Protein AF-0000000074170959 (afdb_homodimer)

pLDDT: mean 82.8, std 12.22, range [53.66, 96.44]

Structure (mmCIF, N/CA/C/O backbone):
data_AF-0000000074170959-model_v1
#
loop_
_entity.id
_entity.type
_entity.pdbx_description
1 polymer 'Uncharacterized protein'
#
loop_
_atom_site.group_PDB
_atom_site.id
_atom_site.type_symbol
_atom_site.label_atom_id
_atom_site.label_alt_id
_atom_site.label_comp_id
_atom_site.label_asym_id
_atom_site.label_entity_id
_atom_site.label_seq_id
_atom_site.pdbx_PDB_ins_code
_atom_site.Cartn_x
_atom_site.Cartn_y
_atom_site.Cartn_z
_atom_site.occupancy
_atom_site.B_iso_or_equiv
_atom_site.auth_seq_id
_atom_site.auth_comp_id
_atom_site.auth_asym_id
_atom_site.auth_atom_id
_atom_site.pdbx_PDB_model_num
ATOM 1 N N . MET A 1 1 ? -11.844 -11.078 -22.141 1 59.31 1 MET A N 1
ATOM 2 C CA . MET A 1 1 ? -12.477 -10.914 -20.828 1 59.31 1 MET A CA 1
ATOM 3 C C . MET A 1 1 ? -11.422 -10.703 -19.75 1 59.31 1 MET A C 1
ATOM 5 O O . MET A 1 1 ? -10.398 -11.383 -19.734 1 59.31 1 MET A O 1
ATOM 9 N N . GLN A 1 2 ? -11.359 -9.547 -18.984 1 78.69 2 GLN A N 1
ATOM 10 C CA . GLN A 1 2 ? -10.32 -9.25 -18 1 78.69 2 GLN A CA 1
ATOM 11 C C . GLN A 1 2 ? -10.414 -10.172 -16.797 1 78.69 2 GLN A C 1
ATOM 13 O O . GLN A 1 2 ? -11.516 -10.523 -16.359 1 78.69 2 GLN A O 1
ATOM 18 N N . GLU A 1 3 ? -9.289 -10.75 -16.438 1 88.38 3 GLU A N 1
ATOM 19 C CA . GLU A 1 3 ? -9.219 -11.688 -15.312 1 88.38 3 GLU A CA 1
ATOM 20 C C . GLU A 1 3 ? -9.586 -11.008 -14 1 88.38 3 GLU A C 1
ATOM 22 O O . GLU A 1 3 ? -9.469 -9.789 -13.875 1 88.38 3 GLU A O 1
ATOM 27 N N . ASN A 1 4 ? -10.164 -11.859 -13.211 1 90.06 4 ASN A N 1
ATOM 28 C CA . ASN A 1 4 ? -10.461 -11.383 -11.859 1 90.06 4 ASN A CA 1
ATOM 29 C C . ASN A 1 4 ? -9.203 -11.367 -10.984 1 90.06 4 ASN A C 1
ATOM 31 O O . ASN A 1 4 ? -8.484 -12.359 -10.914 1 90.06 4 ASN A O 1
ATOM 35 N N . ILE A 1 5 ? -8.992 -10.297 -10.336 1 89.94 5 ILE A N 1
ATOM 36 C CA . ILE A 1 5 ? -7.758 -10.039 -9.609 1 89.94 5 ILE A CA 1
ATOM 37 C C . ILE A 1 5 ? -7.586 -11.086 -8.508 1 89.94 5 ILE A C 1
ATOM 39 O O . ILE A 1 5 ? -6.469 -11.539 -8.242 1 89.94 5 ILE A O 1
ATOM 43 N N . THR A 1 6 ? -8.648 -11.414 -7.832 1 88.12 6 THR A N 1
ATOM 44 C CA . THR A 1 6 ? -8.555 -12.391 -6.75 1 88.12 6 THR A CA 1
ATOM 45 C C . THR A 1 6 ? -8.148 -13.758 -7.285 1 88.12 6 THR A C 1
ATOM 47 O O . THR A 1 6 ? -7.332 -14.453 -6.68 1 88.12 6 THR A O 1
ATOM 50 N N . GLU A 1 7 ? -8.664 -14.148 -8.367 1 89.12 7 GLU A N 1
ATOM 51 C CA . GLU A 1 7 ? -8.305 -15.414 -9 1 89.12 7 GLU A CA 1
ATOM 52 C C . GLU A 1 7 ? -6.84 -15.422 -9.43 1 89.12 7 GLU A C 1
ATOM 54 O O . GLU A 1 7 ? -6.117 -16.391 -9.18 1 89.12 7 GLU A O 1
ATOM 59 N N . VAL A 1 8 ? -6.414 -14.359 -9.992 1 89.88 8 VAL A N 1
ATOM 60 C CA . VAL A 1 8 ? -5.027 -14.234 -10.43 1 89.88 8 VAL A CA 1
ATOM 61 C C . VAL A 1 8 ? -4.094 -14.297 -9.219 1 89.88 8 VAL A C 1
ATOM 63 O O . VAL A 1 8 ? -3.061 -14.969 -9.258 1 89.88 8 VAL A O 1
ATOM 66 N N . ALA A 1 9 ? -4.508 -13.641 -8.25 1 89.88 9 ALA A N 1
ATOM 67 C CA . ALA A 1 9 ? -3.686 -13.617 -7.043 1 89.88 9 ALA A CA 1
ATOM 68 C C . ALA A 1 9 ? -3.539 -15.016 -6.453 1 89.88 9 ALA A C 1
ATOM 70 O O . ALA A 1 9 ? -2.447 -15.414 -6.035 1 89.88 9 ALA A O 1
ATOM 71 N N . LEU A 1 10 ? -4.586 -15.742 -6.375 1 87.56 10 LEU A N 1
ATOM 72 C CA . LEU A 1 10 ? -4.547 -17.094 -5.836 1 87.56 10 LEU A CA 1
ATOM 73 C C . LEU A 1 10 ? -3.678 -18 -6.703 1 87.56 10 LEU A C 1
ATOM 75 O O . LEU A 1 10 ? -2.912 -18.812 -6.184 1 87.56 10 LEU A O 1
ATOM 79 N N . GLU A 1 11 ? -3.73 -17.859 -7.922 1 86.38 11 GLU A N 1
ATOM 80 C CA . GLU A 1 11 ? -2.877 -18.609 -8.836 1 86.38 11 GLU A CA 1
ATOM 81 C C . GLU A 1 11 ? -1.403 -18.297 -8.602 1 86.38 11 GLU A C 1
ATOM 83 O O . GLU A 1 11 ? -0.563 -19.188 -8.57 1 86.38 11 GLU A O 1
ATOM 88 N N . LEU A 1 12 ? -1.147 -17.062 -8.484 1 83.62 12 LEU A N 1
ATOM 89 C CA . LEU A 1 12 ? 0.223 -16.641 -8.227 1 83.62 12 LEU A CA 1
ATOM 90 C C . LEU A 1 12 ? 0.736 -17.21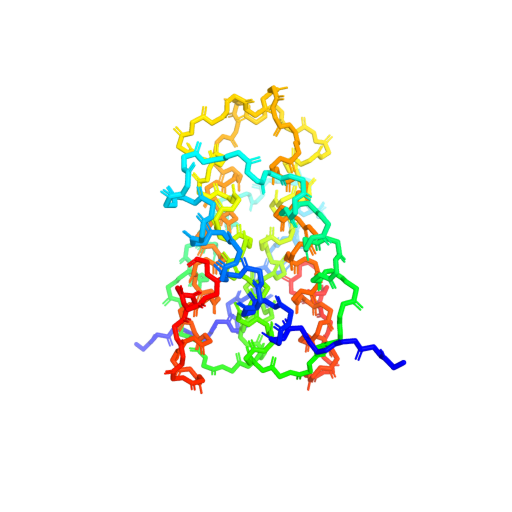9 -6.918 1 83.62 12 LEU A C 1
ATOM 92 O O . LEU A 1 12 ? 1.898 -17.625 -6.824 1 83.62 12 LEU A O 1
ATOM 96 N N . ALA A 1 13 ? -0.138 -17.203 -5.965 1 83.19 13 ALA A N 1
ATOM 97 C CA . ALA A 1 13 ? 0.242 -17.781 -4.684 1 83.19 13 ALA A CA 1
ATOM 98 C C . ALA A 1 13 ? 0.641 -19.25 -4.848 1 83.19 13 ALA A C 1
ATOM 100 O O . ALA A 1 13 ? 1.631 -19.688 -4.266 1 83.19 13 ALA A O 1
ATOM 101 N N . ASP A 1 14 ? -0.031 -19.922 -5.621 1 82.94 14 ASP A N 1
ATOM 102 C CA . ASP A 1 14 ? 0.277 -21.328 -5.895 1 82.94 14 ASP A CA 1
ATOM 103 C C . ASP A 1 14 ? 1.635 -21.469 -6.578 1 82.94 14 ASP A C 1
ATOM 105 O O . ASP A 1 14 ? 2.418 -22.359 -6.234 1 82.94 14 ASP A O 1
ATOM 109 N N . TYR A 1 15 ? 1.844 -20.578 -7.477 1 78.62 15 TYR A N 1
ATOM 110 C CA . TYR A 1 15 ? 3.119 -20.609 -8.188 1 78.62 15 TYR A CA 1
ATOM 111 C C . TYR A 1 15 ? 4.277 -20.328 -7.238 1 78.62 15 TYR A C 1
ATOM 113 O O . TYR A 1 15 ? 5.312 -21 -7.293 1 78.62 15 TYR A O 1
ATOM 121 N N . VAL A 1 16 ? 4.082 -19.391 -6.438 1 74.62 16 VAL A N 1
ATOM 122 C CA . VAL A 1 16 ? 5.129 -19.016 -5.492 1 74.62 16 VAL A CA 1
ATOM 123 C C . VAL A 1 16 ? 5.383 -20.172 -4.523 1 74.62 16 VAL A C 1
ATOM 125 O O . VAL A 1 16 ? 6.535 -20.484 -4.215 1 74.62 16 VAL A O 1
ATOM 128 N N . HIS A 1 17 ? 4.336 -20.719 -3.979 1 76.88 17 HIS A N 1
ATOM 129 C CA . HIS A 1 17 ? 4.473 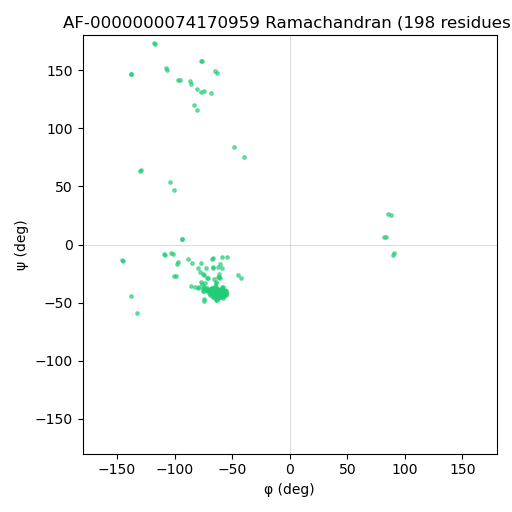-21.875 -3.096 1 76.88 17 HIS A CA 1
ATOM 130 C C . HIS A 1 17 ? 5.223 -23.016 -3.783 1 76.88 17 HIS A C 1
ATOM 132 O O . HIS A 1 17 ? 6.125 -23.609 -3.193 1 76.88 17 HIS A O 1
ATOM 138 N N . ALA A 1 18 ? 4.922 -23.203 -4.961 1 76.81 18 ALA A N 1
ATOM 139 C CA . ALA A 1 18 ? 5.578 -24.266 -5.727 1 76.81 18 ALA A CA 1
ATOM 140 C C . ALA A 1 18 ? 7.047 -23.922 -5.973 1 76.81 18 ALA A C 1
ATOM 142 O O . ALA A 1 18 ? 7.914 -24.797 -5.879 1 76.81 18 ALA A O 1
ATOM 143 N N . ALA A 1 19 ? 7.34 -22.719 -6.32 1 72.81 19 ALA A N 1
ATOM 144 C CA . ALA A 1 19 ? 8.711 -22.281 -6.562 1 72.81 19 ALA A CA 1
ATOM 145 C C . ALA A 1 19 ? 9.57 -22.453 -5.312 1 72.81 19 ALA A C 1
ATOM 147 O O . ALA A 1 19 ? 10.734 -22.844 -5.398 1 72.81 19 ALA A O 1
ATOM 148 N N . ARG A 1 20 ? 9 -22.156 -4.254 1 70.69 20 ARG A N 1
ATOM 149 C CA . ARG A 1 20 ? 9.719 -22.312 -2.992 1 70.69 20 ARG A CA 1
ATOM 150 C C . ARG A 1 20 ? 10.062 -23.781 -2.73 1 70.69 20 ARG A C 1
ATOM 152 O O . ARG A 1 20 ? 11.172 -24.078 -2.279 1 70.69 20 ARG A O 1
ATOM 159 N N . TYR A 1 21 ? 9.188 -24.531 -3.043 1 73.94 21 TYR A N 1
ATOM 160 C CA . TYR A 1 21 ? 9.398 -25.969 -2.818 1 73.94 21 TYR A CA 1
ATOM 161 C C . TYR A 1 21 ? 10.367 -26.531 -3.838 1 73.94 21 TYR A C 1
ATOM 163 O O . TYR A 1 21 ? 11.102 -27.484 -3.543 1 73.94 21 TYR A O 1
ATOM 171 N N . ALA A 1 22 ? 10.422 -25.891 -4.957 1 74.12 22 ALA A N 1
ATOM 172 C CA . ALA A 1 22 ? 11.305 -26.375 -6.016 1 74.12 22 ALA A CA 1
ATOM 173 C C . ALA A 1 22 ? 12.664 -25.688 -5.969 1 74.12 22 ALA A C 1
ATOM 175 O O . ALA A 1 22 ? 13.461 -25.812 -6.902 1 74.12 22 ALA A O 1
ATOM 176 N N . GLY A 1 23 ? 12.953 -24.891 -5.066 1 67.81 23 GLY A N 1
ATOM 177 C CA . GLY A 1 23 ? 14.258 -24.266 -4.922 1 67.81 23 GLY A CA 1
ATOM 178 C C . GLY A 1 23 ? 14.414 -23 -5.762 1 67.81 23 GLY A C 1
ATOM 179 O O . GLY A 1 23 ? 15.516 -22.672 -6.191 1 67.81 23 GLY A O 1
ATOM 180 N N . GLY A 1 24 ? 13.344 -22.25 -6.125 1 60.75 24 GLY A N 1
ATOM 181 C CA . GLY A 1 24 ? 13.383 -20.922 -6.734 1 60.75 24 GLY A CA 1
ATOM 182 C C . GLY A 1 24 ? 13.406 -20.969 -8.25 1 60.75 24 GLY A C 1
ATOM 183 O O . GLY A 1 24 ? 13.562 -19.938 -8.906 1 60.75 24 GLY A O 1
ATOM 184 N N . LYS A 1 25 ? 13.531 -22.047 -8.922 1 58.5 25 LYS A N 1
ATOM 185 C CA . LYS A 1 25 ? 13.711 -22.156 -10.367 1 58.5 25 LYS A CA 1
ATOM 186 C C . LYS A 1 25 ? 12.508 -21.594 -11.125 1 58.5 25 LYS A C 1
ATOM 188 O O . LYS A 1 25 ? 12.641 -21.141 -12.258 1 58.5 25 LYS A O 1
ATOM 193 N N . ASN A 1 26 ? 11.438 -21.438 -10.617 1 55.09 26 ASN A N 1
ATOM 194 C CA . ASN A 1 26 ? 10.266 -21.047 -11.391 1 55.09 26 ASN A CA 1
ATOM 195 C C . ASN A 1 26 ? 9.984 -19.547 -11.25 1 55.09 26 ASN A C 1
ATOM 197 O O . ASN A 1 26 ? 8.82 -19.141 -11.18 1 55.09 26 ASN A O 1
ATOM 201 N N . THR A 1 27 ? 10.953 -18.672 -11.367 1 59.97 27 THR A N 1
ATOM 202 C CA . THR A 1 27 ? 10.844 -17.234 -11.141 1 59.97 27 THR A CA 1
ATOM 203 C C . THR A 1 27 ? 10.086 -16.562 -12.281 1 59.97 27 THR A C 1
ATOM 205 O O . THR A 1 27 ? 9.328 -15.617 -12.055 1 59.97 27 THR A O 1
ATOM 208 N N . VAL A 1 28 ? 10.219 -17.062 -13.508 1 57.34 28 VAL A N 1
ATOM 209 C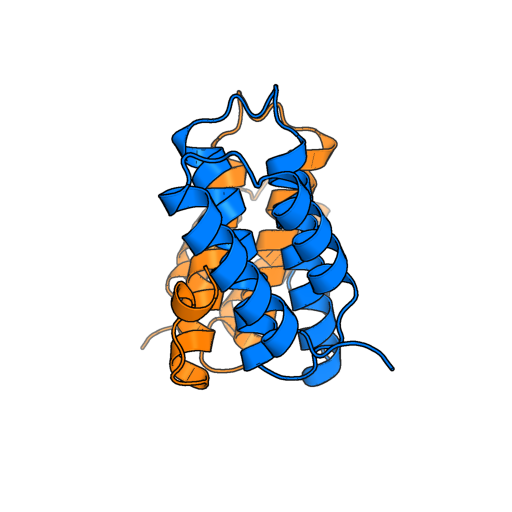 CA . VAL A 1 28 ? 9.625 -16.438 -14.688 1 57.34 28 VAL A CA 1
ATOM 210 C C . VAL A 1 28 ? 8.102 -16.406 -14.555 1 57.34 28 VAL A C 1
ATOM 212 O O . VAL A 1 28 ? 7.461 -15.406 -14.852 1 57.34 28 VAL A O 1
ATOM 215 N N . ASP A 1 29 ? 7.598 -17.281 -13.812 1 75.56 29 ASP A N 1
ATOM 216 C CA . ASP A 1 29 ? 6.145 -17.391 -13.711 1 75.56 29 ASP A CA 1
ATOM 217 C C . ASP A 1 29 ? 5.602 -16.406 -12.672 1 75.56 29 ASP A C 1
ATOM 219 O O . ASP A 1 29 ? 4.512 -15.844 -12.844 1 75.56 29 ASP A O 1
ATOM 223 N N . VAL A 1 30 ? 6.543 -15.992 -11.945 1 69.88 30 VAL A N 1
ATOM 224 C CA . VAL A 1 30 ? 6.109 -15.07 -10.906 1 69.88 30 VAL A CA 1
ATOM 225 C C . VAL A 1 30 ? 5.984 -13.664 -11.484 1 69.88 30 VAL A C 1
ATOM 227 O O . VAL A 1 30 ? 4.988 -12.969 -11.25 1 69.88 30 VAL A O 1
ATOM 230 N N . MET A 1 31 ? 6.887 -13.336 -12.383 1 76 31 MET A N 1
ATOM 231 C CA . MET A 1 31 ? 6.863 -12.008 -12.977 1 76 31 MET A CA 1
ATOM 232 C C . MET A 1 31 ? 5.676 -11.852 -13.922 1 76 31 MET A C 1
ATOM 234 O O . MET A 1 31 ? 5.035 -10.805 -13.961 1 76 31 MET A O 1
ATOM 238 N N . ALA A 1 32 ? 5.469 -12.906 -14.594 1 82.5 32 ALA A N 1
ATOM 239 C CA . ALA A 1 32 ? 4.297 -12.898 -15.469 1 82.5 32 ALA A CA 1
ATOM 240 C C . ALA A 1 32 ? 3.01 -12.773 -14.656 1 82.5 32 ALA A C 1
ATOM 242 O O . ALA A 1 32 ? 2.086 -12.055 -15.055 1 82.5 32 ALA A O 1
ATOM 243 N N . GLY A 1 33 ? 2.979 -13.43 -13.562 1 82.19 33 GLY A N 1
ATOM 244 C CA . GLY A 1 33 ? 1.827 -13.352 -12.68 1 82.19 33 GLY A CA 1
ATOM 245 C C . GLY A 1 33 ? 1.605 -11.961 -12.109 1 82.19 33 GLY A C 1
ATOM 246 O O . GLY A 1 33 ? 0.467 -11.5 -12.008 1 82.19 33 GLY A O 1
ATOM 247 N N . VAL A 1 34 ? 2.752 -11.32 -11.836 1 82.5 34 VAL A N 1
ATOM 248 C CA . VAL A 1 34 ? 2.664 -9.953 -11.336 1 82.5 34 VAL A CA 1
ATOM 249 C C . VAL A 1 34 ? 2.035 -9.047 -12.391 1 82.5 34 VAL A C 1
ATOM 251 O O . VAL A 1 34 ? 1.167 -8.227 -12.086 1 82.5 34 VAL A O 1
ATOM 254 N N . GLY A 1 35 ? 2.482 -9.188 -13.586 1 86.62 35 GLY A N 1
ATOM 255 C CA . GLY A 1 35 ? 1.888 -8.43 -14.68 1 86.62 35 GLY A CA 1
ATOM 256 C C . GLY A 1 35 ? 0.402 -8.688 -14.844 1 86.62 35 GLY A C 1
ATOM 257 O O . GLY A 1 35 ? -0.377 -7.746 -15.031 1 86.62 35 GLY A O 1
ATOM 258 N N . ARG A 1 36 ? -0.027 -9.945 -14.742 1 88.88 36 ARG A N 1
ATOM 259 C CA . ARG A 1 36 ? -1.437 -10.312 -14.844 1 88.88 36 ARG A CA 1
ATOM 260 C C . ARG A 1 36 ? -2.242 -9.688 -13.703 1 88.88 36 ARG A C 1
ATOM 262 O O . ARG A 1 36 ? -3.357 -9.203 -13.922 1 88.88 36 ARG A O 1
ATOM 269 N N . LEU A 1 37 ? -1.666 -9.734 -12.547 1 89.5 37 LEU A N 1
ATOM 270 C CA . LEU A 1 37 ? -2.346 -9.156 -11.398 1 89.5 37 LEU A CA 1
ATOM 271 C C . LEU A 1 37 ? -2.611 -7.672 -11.617 1 89.5 37 LEU A C 1
ATOM 273 O O . LEU A 1 37 ? -3.705 -7.18 -11.32 1 89.5 37 LEU A O 1
ATOM 277 N N . LEU A 1 38 ? -1.653 -7.027 -12.234 1 91 38 LEU A N 1
ATOM 278 C CA . LEU A 1 38 ? -1.758 -5.59 -12.453 1 91 38 LEU A CA 1
ATOM 279 C C . LEU A 1 38 ? -2.785 -5.277 -13.539 1 91 38 LEU A C 1
ATOM 281 O O . LEU A 1 38 ? -3.396 -4.207 -13.523 1 91 38 LEU A O 1
ATOM 285 N N . ASN A 1 39 ? -3.072 -6.223 -14.328 1 91.69 39 ASN A N 1
ATOM 286 C CA . ASN A 1 39 ? -3.996 -6.004 -15.438 1 91.69 39 ASN A CA 1
ATOM 287 C C . ASN A 1 39 ? -5.387 -6.543 -15.125 1 91.69 39 ASN A C 1
ATOM 289 O O . ASN A 1 39 ? -6.336 -6.305 -15.875 1 91.69 39 ASN A O 1
ATOM 293 N N . ALA A 1 40 ? -5.551 -7.234 -14.07 1 91.62 40 ALA A N 1
ATOM 294 C CA . ALA A 1 40 ? -6.832 -7.844 -13.719 1 91.62 40 ALA A CA 1
ATOM 295 C C . ALA A 1 40 ? -7.805 -6.801 -13.18 1 91.62 40 ALA A C 1
ATOM 297 O O . ALA A 1 40 ? -7.387 -5.758 -12.672 1 91.62 40 ALA A O 1
ATOM 298 N N . ASN A 1 41 ? -9.031 -7.113 -13.258 1 92.19 41 ASN A N 1
ATOM 299 C CA . ASN A 1 41 ? -10.078 -6.223 -12.773 1 92.19 41 ASN A CA 1
ATOM 300 C C . ASN A 1 41 ? -10.336 -6.41 -11.281 1 92.19 41 ASN A C 1
ATOM 302 O O . ASN A 1 41 ? -10.312 -7.539 -10.781 1 92.19 41 ASN A O 1
ATOM 306 N N . GLY A 1 42 ? -10.516 -5.324 -10.594 1 91.69 42 GLY A N 1
ATOM 307 C CA . GLY A 1 42 ? -10.898 -5.34 -9.188 1 91.69 42 GLY A CA 1
ATOM 308 C C . GLY A 1 42 ? -11.953 -4.309 -8.844 1 91.69 42 GLY A C 1
ATOM 309 O O . GLY A 1 42 ? -12.016 -3.246 -9.461 1 91.69 42 GLY A O 1
ATOM 310 N N . ALA A 1 43 ? -12.82 -4.691 -7.867 1 91.31 43 ALA A N 1
ATOM 311 C CA . ALA A 1 43 ? -13.914 -3.779 -7.535 1 91.31 43 ALA A CA 1
ATOM 312 C C . ALA A 1 43 ? -14.242 -3.84 -6.047 1 91.31 43 ALA A C 1
ATOM 314 O O . ALA A 1 43 ? -14.891 -2.938 -5.508 1 91.31 43 ALA A O 1
ATOM 315 N N . THR A 1 44 ? -13.734 -4.832 -5.352 1 89.94 44 THR A N 1
ATOM 316 C CA . THR A 1 44 ? -14.18 -5.07 -3.984 1 89.94 44 THR A CA 1
ATOM 317 C C . THR A 1 44 ? -13.016 -4.906 -3.004 1 89.94 44 THR A C 1
ATOM 319 O O . THR A 1 44 ? -11.859 -4.836 -3.414 1 89.94 44 THR A O 1
ATOM 322 N N . GLY A 1 45 ? -13.359 -4.961 -1.756 1 89.94 45 GLY A N 1
ATOM 323 C CA . GLY A 1 45 ? -12.336 -4.945 -0.725 1 89.94 45 GLY A CA 1
ATOM 324 C C . GLY A 1 45 ? -11.422 -6.156 -0.771 1 89.94 45 GLY A C 1
ATOM 325 O O . GLY A 1 45 ? -10.227 -6.055 -0.483 1 89.94 45 GLY A O 1
ATOM 326 N N . GLU A 1 46 ? -12.031 -7.262 -1.174 1 91.88 46 GLU A N 1
ATOM 327 C CA . GLU A 1 46 ? -11.227 -8.477 -1.313 1 91.88 46 GLU A CA 1
ATOM 328 C C . GLU A 1 46 ? -10.195 -8.328 -2.428 1 91.88 46 GLU A C 1
ATOM 330 O O . GLU A 1 46 ? -9.062 -8.797 -2.299 1 91.88 46 GLU A O 1
ATOM 335 N N . ASP A 1 47 ? -10.555 -7.668 -3.488 1 93.12 47 ASP A N 1
ATOM 336 C CA . ASP A 1 47 ? -9.617 -7.398 -4.57 1 93.12 47 ASP A CA 1
ATOM 337 C C . ASP A 1 47 ? -8.461 -6.523 -4.09 1 93.12 47 ASP A C 1
ATOM 339 O O . ASP A 1 47 ? -7.301 -6.777 -4.422 1 93.12 47 ASP A O 1
ATOM 343 N N . VAL A 1 48 ? -8.797 -5.551 -3.348 1 94.38 48 VAL A N 1
ATOM 344 C CA . VAL A 1 48 ? -7.789 -4.641 -2.812 1 94.38 48 VAL A CA 1
ATOM 345 C C . VAL A 1 48 ? -6.863 -5.402 -1.868 1 94.38 48 VAL A C 1
ATOM 347 O O . VAL A 1 48 ? -5.641 -5.223 -1.91 1 94.38 48 VAL A O 1
ATOM 350 N N . LEU A 1 49 ? -7.449 -6.246 -1.109 1 94.75 49 LEU A N 1
ATOM 351 C CA . LEU A 1 49 ? -6.656 -7.043 -0.179 1 94.75 49 LEU A CA 1
ATOM 352 C C . LEU A 1 49 ? -5.652 -7.918 -0.928 1 94.75 49 LEU A C 1
ATOM 354 O O . LEU A 1 49 ? -4.492 -8.023 -0.527 1 94.75 49 LEU A O 1
ATOM 358 N N . ALA A 1 50 ? -6.094 -8.5 -1.938 1 93.5 50 ALA A N 1
ATOM 359 C CA . ALA A 1 50 ? -5.227 -9.352 -2.752 1 93.5 50 ALA A CA 1
ATOM 360 C C . ALA A 1 50 ? -4.023 -8.562 -3.271 1 93.5 50 ALA A C 1
ATOM 362 O O . ALA A 1 50 ? -2.887 -9.031 -3.176 1 93.5 50 ALA A O 1
ATOM 363 N N . ILE A 1 51 ? -4.168 -7.402 -3.746 1 94.19 51 ILE A N 1
ATOM 364 C CA . ILE A 1 51 ? -3.109 -6.566 -4.305 1 94.19 51 ILE A CA 1
ATOM 365 C C . ILE A 1 51 ? -2.172 -6.109 -3.188 1 94.19 51 ILE A C 1
ATOM 367 O O . ILE A 1 51 ? -0.951 -6.109 -3.355 1 94.19 51 ILE A O 1
ATOM 371 N N . LEU A 1 52 ? -2.674 -5.742 -2.119 1 94.88 52 LEU A N 1
ATOM 372 C CA . LEU A 1 52 ? -1.872 -5.207 -1.025 1 94.88 52 LEU A CA 1
ATOM 373 C C . LEU A 1 52 ? -1.05 -6.305 -0.363 1 94.88 52 LEU A C 1
ATOM 375 O O . LEU A 1 52 ? 0.04 -6.047 0.152 1 94.88 52 LEU A O 1
ATOM 379 N N . ALA A 1 53 ? -1.559 -7.523 -0.406 1 93.12 53 ALA A N 1
ATOM 380 C CA . ALA A 1 53 ? -0.763 -8.641 0.102 1 93.12 53 ALA A CA 1
ATOM 381 C C . ALA A 1 53 ? 0.586 -8.719 -0.606 1 93.12 53 ALA A C 1
ATOM 383 O O . ALA A 1 53 ? 1.629 -8.828 0.043 1 93.12 53 ALA A O 1
ATOM 384 N N . TYR A 1 54 ? 0.62 -8.484 -1.844 1 88.75 54 TYR A N 1
ATOM 385 C CA . TYR A 1 54 ? 1.865 -8.547 -2.602 1 88.75 54 TYR A CA 1
ATOM 386 C C . TYR A 1 54 ? 2.691 -7.281 -2.402 1 88.75 54 TYR A C 1
ATOM 388 O O . TYR A 1 54 ? 3.924 -7.336 -2.377 1 88.75 54 TYR A O 1
ATOM 396 N N . ALA A 1 55 ? 2.018 -6.164 -2.328 1 91.94 55 ALA A N 1
ATOM 397 C CA . ALA A 1 55 ? 2.75 -4.945 -1.991 1 91.94 55 ALA A CA 1
ATOM 398 C C . ALA A 1 55 ? 3.518 -5.113 -0.682 1 91.94 55 ALA A C 1
ATOM 400 O O . ALA A 1 55 ? 4.672 -4.695 -0.575 1 91.94 55 ALA A O 1
ATOM 401 N N . GLN A 1 56 ? 2.887 -5.727 0.252 1 90.19 56 GLN A N 1
ATOM 402 C CA . GLN A 1 56 ? 3.506 -5.965 1.551 1 90.19 56 GLN A CA 1
ATOM 403 C C . GLN A 1 56 ? 4.73 -6.867 1.419 1 90.19 56 GLN A C 1
ATOM 405 O O . GLN A 1 56 ? 5.766 -6.617 2.039 1 90.19 56 GLN A O 1
ATOM 410 N N . LEU A 1 57 ? 4.594 -7.844 0.678 1 85.38 57 LEU A N 1
ATOM 411 C CA . LEU A 1 57 ? 5.715 -8.742 0.445 1 85.38 57 LEU A CA 1
ATOM 412 C C . LEU A 1 57 ? 6.891 -8 -0.177 1 85.38 57 LEU A C 1
ATOM 414 O O . LEU A 1 57 ? 8.031 -8.141 0.275 1 85.38 57 LEU A O 1
ATOM 418 N N . PHE A 1 58 ? 6.676 -7.152 -1.156 1 83.81 58 PHE A N 1
ATOM 419 C CA . PHE A 1 58 ? 7.715 -6.375 -1.823 1 83.81 58 PHE A CA 1
ATOM 420 C C . PHE A 1 58 ? 8.375 -5.402 -0.853 1 83.81 58 PHE A C 1
ATOM 422 O O . PHE A 1 58 ? 9.602 -5.293 -0.809 1 83.81 58 PHE A O 1
ATOM 429 N N . LEU A 1 59 ? 7.609 -4.809 -0.135 1 85.38 59 LEU A N 1
ATOM 430 C CA . LEU A 1 59 ? 8.148 -3.844 0.82 1 85.38 59 LEU A CA 1
ATOM 431 C C . LEU A 1 59 ? 8.977 -4.543 1.891 1 85.38 59 LEU A C 1
ATOM 433 O O . LEU A 1 59 ? 10.039 -4.059 2.273 1 85.38 59 LEU A O 1
ATOM 437 N N . SER A 1 60 ? 8.492 -5.648 2.387 1 82.94 60 SER A N 1
ATOM 438 C CA . SER A 1 60 ? 9.227 -6.402 3.398 1 82.94 60 SER A CA 1
ATOM 439 C C . SER A 1 60 ? 10.602 -6.832 2.881 1 82.94 60 SER A C 1
ATOM 441 O O . SER A 1 60 ? 11.578 -6.848 3.633 1 82.94 60 SER A O 1
ATOM 443 N N . THR A 1 61 ? 10.617 -7.145 1.674 1 76.38 61 THR A N 1
ATOM 444 C CA . THR A 1 61 ? 11.875 -7.531 1.044 1 76.38 61 THR A CA 1
ATOM 445 C C . THR A 1 61 ? 12.82 -6.332 0.947 1 76.38 61 THR A C 1
ATOM 447 O O . THR A 1 61 ? 14.023 -6.469 1.166 1 76.38 61 THR A O 1
ATOM 450 N N . ALA A 1 62 ? 12.227 -5.199 0.653 1 74.94 62 ALA A N 1
ATOM 451 C CA . ALA A 1 62 ? 13.031 -3.988 0.513 1 74.94 62 ALA A CA 1
ATOM 452 C C . ALA A 1 62 ? 13.625 -3.566 1.853 1 74.94 62 ALA A C 1
ATOM 454 O O . ALA A 1 62 ? 14.773 -3.105 1.912 1 74.94 62 ALA A O 1
ATOM 455 N N . VAL A 1 63 ? 12.891 -3.727 2.916 1 73.12 63 VAL A N 1
ATOM 456 C CA . VAL A 1 63 ? 13.352 -3.307 4.234 1 73.12 63 VAL A CA 1
ATOM 457 C C . VAL A 1 63 ? 14.406 -4.285 4.75 1 73.12 63 VAL A C 1
ATOM 459 O O . VAL A 1 63 ? 15.359 -3.881 5.418 1 73.12 63 VAL A O 1
ATOM 462 N N . SER A 1 64 ? 14.211 -5.598 4.723 1 63.81 64 SER A N 1
ATOM 463 C CA . SER A 1 64 ? 15.078 -6.625 5.285 1 63.81 64 SER A CA 1
ATOM 464 C C . SER A 1 64 ? 16.391 -6.73 4.508 1 63.81 64 SER A C 1
ATOM 466 O O . SER A 1 64 ? 17.375 -7.285 5.004 1 63.81 64 SER A O 1
ATOM 468 N N . ARG A 1 65 ? 16.5 -6.637 3.26 1 57.25 65 ARG A N 1
ATOM 469 C CA . ARG A 1 65 ? 17.719 -7.137 2.631 1 57.25 65 ARG A CA 1
ATOM 470 C C . ARG A 1 65 ? 18.281 -6.121 1.642 1 57.25 65 ARG A C 1
ATOM 472 O O . ARG A 1 65 ? 19.469 -6.145 1.327 1 57.25 65 ARG A O 1
ATOM 479 N N . ILE A 1 66 ? 17.453 -5.801 0.664 1 54.94 66 ILE A N 1
ATOM 480 C CA . 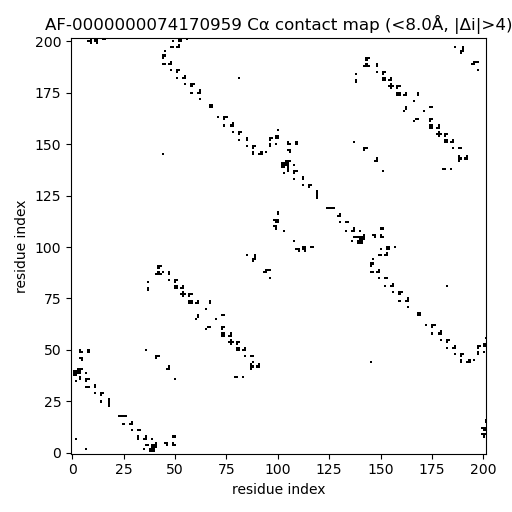ILE A 1 66 ? 17.969 -5.66 -0.691 1 54.94 66 ILE A CA 1
ATOM 481 C C . ILE A 1 66 ? 18.625 -4.293 -0.852 1 54.94 66 ILE A C 1
ATOM 483 O O . ILE A 1 66 ? 18.156 -3.303 -0.279 1 54.94 66 ILE A O 1
ATOM 487 N N . ASN A 1 67 ? 19.781 -4.566 -1.062 1 55.09 67 ASN A N 1
ATOM 488 C CA . ASN A 1 67 ? 20.422 -3.408 -1.675 1 55.09 67 ASN A CA 1
ATOM 489 C C . ASN A 1 67 ? 19.5 -2.725 -2.684 1 55.09 67 ASN A C 1
ATOM 491 O O . ASN A 1 67 ? 19.484 -3.09 -3.861 1 55.09 67 ASN A O 1
ATOM 495 N N . LEU A 1 68 ? 18.625 -2.074 -2.17 1 56 68 LEU A N 1
ATOM 496 C CA . LEU A 1 68 ? 17.641 -1.354 -2.971 1 56 68 LEU A CA 1
ATOM 497 C C . LEU A 1 68 ? 18.312 -0.661 -4.156 1 56 68 LEU A C 1
ATOM 499 O O . LEU A 1 68 ? 17.672 -0.432 -5.188 1 56 68 LEU A O 1
ATOM 503 N N . GLU A 1 69 ? 19.5 -0.364 -3.879 1 54.97 69 GLU A N 1
ATOM 504 C CA . GLU A 1 69 ? 20.234 0.238 -4.984 1 54.97 69 GLU A CA 1
ATOM 505 C C . GLU A 1 69 ? 20.312 -0.706 -6.18 1 54.97 69 GLU A C 1
ATOM 507 O O . GLU A 1 69 ? 20.344 -0.259 -7.328 1 54.97 69 GLU A O 1
ATOM 512 N N . GLU A 1 70 ? 20.281 -2.006 -5.801 1 57.34 70 GLU A N 1
ATOM 513 C CA . GLU A 1 70 ? 20.469 -2.965 -6.887 1 57.34 70 GLU A CA 1
ATOM 514 C C . GLU A 1 70 ? 19.141 -3.492 -7.395 1 57.34 70 GLU A C 1
ATOM 516 O O . GLU A 1 70 ? 19.062 -4.059 -8.484 1 57.34 70 GLU A O 1
ATOM 521 N N . ASP A 1 71 ? 18.109 -3.193 -6.492 1 58.31 71 ASP A N 1
ATOM 522 C CA . ASP A 1 71 ? 16.875 -3.807 -6.977 1 58.31 71 ASP A CA 1
ATOM 523 C C . ASP A 1 71 ? 15.727 -2.795 -6.996 1 58.31 71 ASP A C 1
ATOM 525 O O . ASP A 1 71 ? 14.75 -2.943 -6.262 1 58.31 71 ASP A O 1
ATOM 529 N N . ASP A 1 72 ? 15.812 -1.814 -7.738 1 63.44 72 ASP A N 1
ATOM 530 C CA . ASP A 1 72 ? 14.805 -0.777 -7.945 1 63.44 72 ASP A CA 1
ATOM 531 C C . ASP A 1 72 ? 13.469 -1.385 -8.359 1 63.44 72 ASP A C 1
ATOM 533 O O . ASP A 1 72 ? 12.414 -0.773 -8.164 1 63.44 72 ASP A O 1
ATOM 537 N N . GLY A 1 73 ? 13.562 -2.688 -8.656 1 74.44 73 GLY A N 1
ATOM 538 C CA . GLY A 1 73 ? 12.344 -3.32 -9.141 1 74.44 73 GLY A CA 1
ATOM 539 C C . GLY A 1 73 ? 11.352 -3.635 -8.039 1 74.44 73 GLY A C 1
ATOM 540 O O . GLY A 1 73 ? 10.141 -3.639 -8.273 1 74.44 73 GLY A O 1
ATOM 541 N N . VAL A 1 74 ? 11.969 -3.742 -6.828 1 75.69 74 VAL A N 1
ATOM 542 C CA . VAL A 1 74 ? 11.117 -4.148 -5.715 1 75.69 74 VAL A CA 1
ATOM 543 C C . VAL A 1 74 ? 10.227 -2.982 -5.289 1 75.69 74 VAL A C 1
ATOM 545 O O . VAL A 1 74 ? 9.016 -3.137 -5.148 1 75.69 74 VAL A O 1
ATOM 548 N N . ILE A 1 75 ? 10.82 -1.836 -5.293 1 79.94 75 ILE A N 1
ATOM 549 C CA . ILE A 1 75 ? 10.078 -0.67 -4.836 1 79.94 75 ILE A CA 1
ATOM 550 C C . ILE A 1 75 ? 9.086 -0.237 -5.91 1 79.94 75 ILE A C 1
ATOM 552 O O . ILE A 1 75 ? 7.934 0.094 -5.609 1 79.94 75 ILE A O 1
ATOM 556 N N . GLU A 1 76 ? 9.531 -0.348 -7.078 1 82.38 76 GLU A N 1
ATOM 557 C CA . GLU A 1 76 ? 8.641 -0.016 -8.188 1 82.38 76 GLU A CA 1
ATOM 558 C C . GLU A 1 76 ? 7.43 -0.941 -8.219 1 82.38 76 GLU A C 1
ATOM 560 O O . GLU A 1 76 ? 6.309 -0.493 -8.461 1 82.38 76 GLU A O 1
ATOM 565 N N . GLY A 1 77 ? 7.641 -2.174 -7.977 1 84.25 77 GLY A N 1
ATOM 566 C CA . GLY A 1 77 ? 6.531 -3.115 -7.91 1 84.25 77 GLY A CA 1
ATOM 567 C C . GLY A 1 77 ? 5.535 -2.785 -6.816 1 84.25 77 GLY A C 1
ATOM 568 O O . GLY A 1 77 ? 4.324 -2.762 -7.062 1 84.25 77 GLY A O 1
ATOM 569 N N . ALA A 1 78 ? 6.074 -2.479 -5.68 1 88.44 78 ALA A N 1
ATOM 570 C CA . ALA A 1 78 ? 5.199 -2.109 -4.57 1 88.44 78 ALA A CA 1
ATOM 571 C C . ALA A 1 78 ? 4.375 -0.872 -4.914 1 88.44 78 ALA A C 1
ATOM 573 O O . ALA A 1 78 ? 3.186 -0.802 -4.594 1 88.44 78 ALA A O 1
ATOM 574 N N . PHE A 1 79 ? 5.027 0.08 -5.598 1 89.31 79 PHE A N 1
ATOM 575 C CA . PHE A 1 79 ? 4.344 1.304 -6 1 89.31 79 PHE A CA 1
ATOM 576 C C . PHE A 1 79 ? 3.182 0.991 -6.938 1 89.31 79 PHE A C 1
ATOM 578 O O . PHE A 1 79 ? 2.08 1.518 -6.766 1 89.31 79 PHE A O 1
ATOM 585 N N . ARG A 1 80 ? 3.328 0.209 -7.805 1 91.56 80 ARG A N 1
ATOM 586 C CA . ARG A 1 80 ? 2.293 -0.143 -8.773 1 91.56 80 ARG A CA 1
ATOM 587 C C . ARG A 1 80 ? 1.133 -0.863 -8.094 1 91.56 80 ARG A C 1
ATOM 589 O O . ARG A 1 80 ? -0.03 -0.631 -8.43 1 91.56 80 ARG A O 1
ATOM 596 N N . PHE A 1 81 ? 1.443 -1.69 -7.172 1 93.25 81 PHE A N 1
ATOM 597 C CA . PHE A 1 81 ? 0.406 -2.4 -6.434 1 93.25 81 PHE A CA 1
ATOM 598 C C . PHE A 1 81 ? -0.423 -1.432 -5.598 1 93.25 81 PHE A C 1
ATOM 600 O O . PHE A 1 81 ? -1.655 -1.482 -5.621 1 93.25 81 PHE A O 1
ATOM 607 N N . VAL A 1 82 ? 0.29 -0.579 -4.957 1 95.25 82 VAL A N 1
ATOM 608 C CA . VAL A 1 82 ? -0.419 0.386 -4.121 1 95.25 82 VAL A CA 1
ATOM 609 C C . VAL A 1 82 ? -1.243 1.322 -5 1 95.25 82 VAL A C 1
ATOM 611 O O . VAL A 1 82 ? -2.4 1.615 -4.695 1 95.25 82 VAL A O 1
ATOM 614 N N . HIS A 1 83 ? -0.705 1.733 -6.102 1 94.5 83 HIS A N 1
ATOM 615 C CA . HIS A 1 83 ? -1.427 2.596 -7.027 1 94.5 83 HIS A CA 1
ATOM 616 C C . HIS A 1 83 ? -2.695 1.919 -7.539 1 94.5 83 HIS A C 1
ATOM 618 O O . HIS A 1 83 ? -3.748 2.553 -7.625 1 94.5 83 HIS A O 1
ATOM 624 N N . LYS A 1 84 ? -2.668 0.716 -7.867 1 95.5 84 LYS A N 1
ATOM 625 C CA . LYS A 1 84 ? -3.838 -0.027 -8.32 1 95.5 84 LYS A CA 1
ATOM 626 C C . LYS A 1 84 ? -4.883 -0.14 -7.219 1 95.5 84 LYS A C 1
ATOM 628 O O . LYS A 1 84 ? -6.078 0.026 -7.469 1 95.5 84 LYS A O 1
ATOM 633 N N . ALA A 1 85 ? -4.457 -0.496 -6.043 1 96.06 85 ALA A N 1
ATOM 634 C CA . ALA A 1 85 ? -5.375 -0.556 -4.906 1 96.06 85 ALA A CA 1
ATOM 635 C C . ALA A 1 85 ? -6.09 0.776 -4.711 1 96.06 85 ALA A C 1
ATOM 637 O O . ALA A 1 85 ? -7.305 0.81 -4.504 1 96.06 85 ALA A O 1
ATOM 638 N N . VAL A 1 86 ? -5.359 1.88 -4.82 1 95.31 86 VAL A N 1
ATOM 639 C CA . VAL A 1 86 ? -5.914 3.223 -4.684 1 95.31 86 VAL A CA 1
ATOM 640 C C . VAL A 1 86 ? -6.957 3.463 -5.773 1 95.31 86 VAL A C 1
ATOM 642 O O . VAL A 1 86 ? -8.055 3.945 -5.492 1 95.31 86 VAL A O 1
ATOM 645 N N . THR A 1 87 ? -6.637 3.08 -6.934 1 95.31 87 THR A N 1
ATOM 646 C CA . THR A 1 87 ? -7.555 3.273 -8.047 1 95.31 87 THR A CA 1
ATOM 647 C C . THR A 1 87 ? -8.859 2.512 -7.816 1 95.31 87 THR A C 1
ATOM 649 O O . THR A 1 87 ? -9.945 3.051 -8.031 1 95.31 87 THR A O 1
ATOM 652 N N . ILE A 1 88 ? -8.805 1.312 -7.371 1 94.94 88 ILE A N 1
ATOM 653 C CA . ILE A 1 88 ? -9.992 0.504 -7.113 1 94.94 88 ILE A CA 1
ATOM 654 C C . ILE A 1 88 ? -10.828 1.154 -6.016 1 94.94 88 ILE A C 1
ATOM 656 O O . ILE A 1 88 ? -12.055 1.255 -6.137 1 94.94 88 ILE A O 1
ATOM 660 N N . LEU A 1 89 ? -10.195 1.636 -5.008 1 94.44 89 LEU A N 1
ATOM 661 C CA . LEU A 1 89 ? -10.906 2.23 -3.883 1 94.44 89 LEU A CA 1
ATOM 662 C C . LEU A 1 89 ? -11.531 3.564 -4.277 1 94.44 89 LEU A C 1
ATOM 664 O O . LEU A 1 89 ? -12.633 3.895 -3.834 1 94.44 89 LEU A O 1
ATOM 668 N N . GLU A 1 90 ? -10.797 4.344 -5.074 1 95.31 90 GLU A N 1
ATOM 669 C CA . GLU A 1 90 ? -11.383 5.586 -5.57 1 95.31 90 GLU A CA 1
ATOM 670 C C . GLU A 1 90 ? -12.672 5.32 -6.348 1 95.31 90 GLU A C 1
ATOM 672 O O . GLU A 1 90 ? -13.672 6.016 -6.156 1 95.31 90 GLU A O 1
ATOM 677 N N . ASN A 1 91 ? -12.594 4.301 -7.137 1 93.88 91 ASN A N 1
ATOM 678 C CA . ASN A 1 91 ? -13.773 3.928 -7.914 1 93.88 91 ASN A CA 1
ATOM 679 C C . ASN A 1 91 ? -14.898 3.42 -7.023 1 93.88 91 ASN A C 1
ATOM 681 O O . ASN A 1 91 ? -16.062 3.74 -7.25 1 93.88 91 ASN A O 1
ATOM 685 N N . ALA A 1 92 ? -14.609 2.707 -6 1 90.44 92 ALA A N 1
ATOM 686 C CA . ALA A 1 92 ? -15.609 2.092 -5.129 1 90.44 92 ALA A CA 1
ATOM 687 C C . ALA A 1 92 ? -16.219 3.121 -4.188 1 90.44 92 ALA A C 1
ATOM 689 O O . ALA A 1 92 ? -17.391 3.004 -3.809 1 90.44 92 ALA A O 1
ATOM 690 N N . THR A 1 93 ? -15.43 4.098 -3.803 1 90.31 93 THR A N 1
ATOM 691 C CA . THR A 1 93 ? -15.891 5.047 -2.797 1 90.31 93 THR A CA 1
ATOM 692 C C . THR A 1 93 ? -16.359 6.34 -3.451 1 90.31 93 THR A C 1
ATOM 694 O O . THR A 1 93 ? -17.078 7.125 -2.834 1 90.31 93 THR A O 1
ATOM 697 N N . GLY A 1 94 ? -15.82 6.68 -4.648 1 91.44 94 GLY A N 1
ATOM 698 C CA . GLY A 1 94 ? -16.094 7.941 -5.32 1 91.44 94 GLY A CA 1
ATOM 699 C C . GLY A 1 94 ? -15.242 9.086 -4.801 1 91.44 94 GLY A C 1
ATOM 700 O O . GLY A 1 94 ? -15.461 10.242 -5.164 1 91.44 94 GLY A O 1
ATOM 701 N N . LYS A 1 95 ? -14.242 8.773 -3.89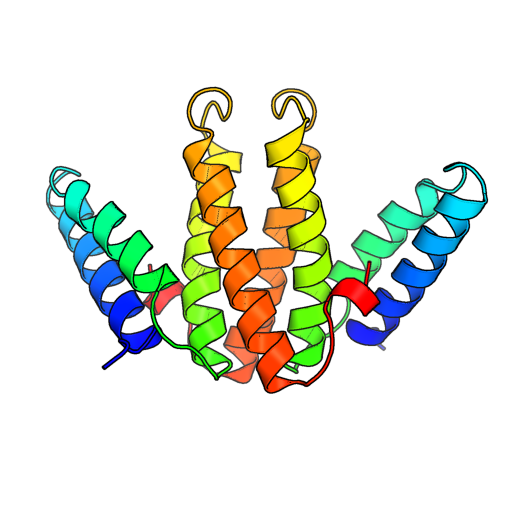3 1 91.44 95 LYS A N 1
ATOM 702 C CA . LYS A 1 95 ? -13.352 9.781 -3.328 1 91.44 95 LYS A CA 1
ATOM 703 C C . LYS A 1 95 ? -11.945 9.656 -3.908 1 91.44 95 LYS A C 1
ATOM 705 O O . LYS A 1 95 ? -11.508 8.562 -4.25 1 91.44 95 LYS A O 1
ATOM 710 N N . SER A 1 96 ? -11.305 10.812 -3.91 1 92.69 96 SER A N 1
ATOM 711 C CA . SER A 1 96 ? -9.938 10.828 -4.418 1 92.69 96 SER A CA 1
ATOM 712 C C . SER A 1 96 ? -8.922 10.734 -3.281 1 92.69 96 SER A C 1
ATOM 714 O O . SER A 1 96 ? -9.094 11.359 -2.236 1 92.69 96 SER A O 1
ATOM 716 N N . ALA A 1 97 ? -7.875 10 -3.541 1 91.81 97 ALA A N 1
ATOM 717 C CA . ALA A 1 97 ? -6.777 9.867 -2.582 1 91.81 97 ALA A CA 1
ATOM 718 C C . ALA A 1 97 ? -6.109 11.219 -2.328 1 91.81 97 ALA A C 1
ATOM 720 O O . ALA A 1 97 ? -5.613 11.477 -1.229 1 91.81 97 ALA A O 1
ATOM 721 N N . SER A 1 98 ? -6.184 12.055 -3.318 1 89.31 98 SER A N 1
ATOM 722 C CA . SER A 1 98 ? -5.508 13.352 -3.236 1 89.31 98 SER A CA 1
ATOM 723 C C . SER A 1 98 ? -6.137 14.234 -2.164 1 89.31 98 SER A C 1
ATOM 725 O O . SER A 1 98 ? -5.52 15.203 -1.712 1 89.31 98 SER A O 1
ATOM 727 N N . GLU A 1 99 ? -7.324 13.93 -1.81 1 87.94 99 GLU A N 1
ATOM 728 C CA . GLU A 1 99 ? -7.988 14.703 -0.764 1 87.94 99 GLU A CA 1
ATOM 729 C C . GLU A 1 99 ? -7.301 14.516 0.585 1 87.94 99 GLU A C 1
ATOM 731 O O . GLU A 1 99 ? -7.531 15.289 1.519 1 87.94 99 GLU A O 1
ATOM 736 N N . TYR A 1 100 ? -6.402 13.547 0.652 1 86.06 100 TYR A N 1
ATOM 737 C CA . TYR A 1 100 ? -5.809 13.195 1.938 1 86.06 100 TYR A CA 1
ATOM 738 C C . TYR A 1 100 ? -4.344 13.625 1.99 1 86.06 100 TYR A C 1
ATOM 740 O O . TYR A 1 100 ? -3.682 13.461 3.018 1 86.06 100 TYR A O 1
ATOM 748 N N . ILE A 1 101 ? -3.699 14.102 0.874 1 81.44 101 ILE A N 1
ATOM 749 C CA . ILE A 1 101 ? -2.301 14.516 0.846 1 81.44 101 ILE A CA 1
ATOM 750 C C . ILE A 1 101 ? -2.191 15.922 0.267 1 81.44 101 ILE A C 1
ATOM 752 O O . ILE A 1 101 ? -3.041 16.344 -0.522 1 81.44 101 ILE A O 1
ATOM 756 N N . MET B 1 1 ? -11.281 7.465 23.547 1 60.31 1 MET B N 1
ATOM 757 C CA . MET B 1 1 ? -11.945 7.062 22.312 1 60.31 1 MET B CA 1
ATOM 758 C C . MET B 1 1 ? -10.984 7.148 21.125 1 60.31 1 MET B C 1
ATOM 760 O O . MET B 1 1 ? -10.227 8.109 21.016 1 60.31 1 MET B O 1
ATOM 764 N N . GLN B 1 2 ? -10.766 6.098 20.297 1 82.44 2 GLN B N 1
ATOM 765 C CA . GLN B 1 2 ? -9.789 6.062 19.219 1 82.44 2 GLN B CA 1
ATOM 766 C C . GLN B 1 2 ? -10.25 6.902 18.031 1 82.44 2 GLN B C 1
ATOM 768 O O . GLN B 1 2 ? -11.438 6.934 17.719 1 82.44 2 GLN B O 1
ATOM 773 N N . GLU B 1 3 ? -9.375 7.719 17.531 1 90.81 3 GLU B N 1
ATOM 774 C CA . GLU B 1 3 ? -9.672 8.617 16.422 1 90.81 3 GLU B CA 1
ATOM 775 C C . GLU B 1 3 ? -9.969 7.824 15.148 1 90.81 3 GLU B C 1
ATOM 777 O O . GLU B 1 3 ? -9.523 6.688 15 1 90.81 3 GLU B O 1
ATOM 782 N N . ASN B 1 4 ? -10.828 8.492 14.406 1 92.62 4 ASN B N 1
ATOM 783 C CA . ASN B 1 4 ? -11.117 7.906 13.094 1 92.62 4 ASN B CA 1
ATOM 784 C C . ASN B 1 4 ? -10.031 8.242 12.078 1 92.62 4 ASN B C 1
ATOM 786 O O . ASN B 1 4 ? -9.633 9.406 11.945 1 92.62 4 ASN B O 1
ATOM 790 N N . ILE B 1 5 ? -9.617 7.262 11.375 1 93.62 5 ILE B N 1
ATOM 791 C CA . ILE B 1 5 ? -8.477 7.375 10.477 1 93.62 5 ILE B CA 1
ATOM 792 C C . ILE B 1 5 ? -8.758 8.445 9.422 1 93.62 5 ILE B C 1
ATOM 794 O O . ILE B 1 5 ? -7.867 9.219 9.055 1 93.62 5 ILE B O 1
ATOM 798 N N . THR B 1 6 ? -9.969 8.469 8.906 1 91.94 6 THR B N 1
ATOM 799 C CA . THR B 1 6 ? -10.297 9.438 7.871 1 91.94 6 THR B CA 1
ATOM 800 C C . THR B 1 6 ? -10.242 10.859 8.414 1 91.94 6 THR B C 1
ATOM 802 O O . THR B 1 6 ? -9.742 11.773 7.75 1 91.94 6 THR B O 1
ATOM 805 N N . GLU B 1 7 ? -10.695 11.094 9.57 1 91.81 7 GLU B N 1
ATOM 806 C CA . GLU B 1 7 ? -10.648 12.406 10.211 1 91.81 7 GLU B CA 1
ATOM 807 C C . GLU B 1 7 ? -9.211 12.852 10.453 1 91.81 7 GLU B C 1
ATOM 809 O O . GLU B 1 7 ? -8.852 13.992 10.164 1 91.81 7 GLU B O 1
ATOM 814 N N . VAL B 1 8 ? -8.438 11.961 10.93 1 92.44 8 VAL B N 1
ATOM 815 C CA . VAL B 1 8 ? -7.035 12.266 11.188 1 92.44 8 VAL B CA 1
ATOM 816 C C . VAL B 1 8 ? -6.324 12.586 9.875 1 92.44 8 VAL B C 1
ATOM 818 O O . VAL B 1 8 ? -5.535 13.531 9.805 1 92.44 8 VAL B O 1
ATOM 821 N N . ALA B 1 9 ? -6.621 11.812 8.93 1 92.88 9 ALA B N 1
ATOM 822 C CA . ALA B 1 9 ? -5.996 12.016 7.625 1 92.88 9 ALA B CA 1
ATOM 823 C C . ALA B 1 9 ? -6.332 13.398 7.074 1 92.88 9 ALA B C 1
ATOM 825 O O . ALA B 1 9 ? -5.461 14.094 6.543 1 92.88 9 ALA B O 1
ATOM 826 N N . LEU B 1 10 ? -7.555 13.789 7.148 1 90.38 10 LEU B N 1
ATOM 827 C CA . LEU B 1 10 ? -7.977 15.094 6.645 1 90.38 10 LEU B CA 1
ATOM 828 C C . LEU B 1 10 ? -7.32 16.219 7.438 1 90.38 10 LEU B C 1
ATOM 830 O O . LEU B 1 10 ? -6.902 17.219 6.859 1 90.38 10 LEU B O 1
ATOM 834 N N . GLU B 1 11 ? -7.172 16.078 8.648 1 88.56 11 GLU B N 1
ATOM 835 C CA . GLU B 1 11 ? -6.469 17.062 9.477 1 88.56 11 GLU B CA 1
ATOM 836 C C . GLU B 1 11 ? -5.004 17.188 9.062 1 88.56 11 GLU B C 1
ATOM 838 O O . GLU B 1 11 ? -4.48 18.281 8.93 1 88.56 11 GLU B O 1
ATOM 843 N N . LEU B 1 12 ? -4.41 16.078 8.891 1 87.31 12 LEU B N 1
ATOM 844 C CA . LEU B 1 12 ? -3.014 16.078 8.469 1 87.31 12 LEU B CA 1
ATOM 845 C C . LEU B 1 12 ? -2.854 16.75 7.109 1 87.31 12 LEU B C 1
ATOM 847 O O . LEU B 1 12 ? -1.88 17.469 6.883 1 87.31 12 LEU B O 1
ATOM 851 N N . ALA B 1 13 ? -3.799 16.438 6.258 1 86.06 13 ALA B N 1
ATOM 852 C CA . ALA B 1 13 ? -3.762 17.078 4.941 1 86.06 13 ALA B CA 1
ATOM 853 C C . ALA B 1 13 ? -3.803 18.594 5.062 1 86.06 13 ALA B C 1
ATOM 855 O O . ALA B 1 13 ? -3.057 19.297 4.379 1 86.06 13 ALA B O 1
ATOM 856 N N . ASP B 1 14 ? -4.559 19.078 5.938 1 84.06 14 ASP B N 1
ATOM 857 C CA . ASP B 1 14 ? -4.66 20.516 6.172 1 84.06 14 ASP B CA 1
ATOM 858 C C . ASP B 1 14 ? -3.338 21.078 6.691 1 84.06 14 ASP B C 1
ATOM 860 O O . ASP B 1 14 ? -2.906 22.156 6.27 1 84.06 14 ASP B O 1
ATOM 864 N N . TYR B 1 15 ? -2.748 20.312 7.527 1 80.62 15 TYR B N 1
ATOM 865 C CA . TYR B 1 15 ? -1.469 20.75 8.07 1 80.62 15 TYR B CA 1
ATOM 866 C C . TYR B 1 15 ? -0.398 20.797 6.988 1 80.62 15 TYR B C 1
ATOM 868 O O . TYR B 1 15 ? 0.387 21.75 6.922 1 80.62 15 TYR B O 1
ATOM 876 N N . VAL B 1 16 ? -0.385 19.797 6.234 1 77.31 16 VAL B N 1
ATOM 877 C CA . VAL B 1 16 ? 0.606 19.719 5.168 1 77.31 16 VAL B CA 1
ATOM 878 C C . VAL B 1 16 ? 0.389 20.844 4.172 1 77.31 16 VAL B C 1
ATOM 880 O O . VAL B 1 16 ? 1.349 21.484 3.723 1 77.31 16 VAL B O 1
ATOM 883 N N . HIS B 1 17 ? -0.841 21.062 3.779 1 79 17 HIS B N 1
ATOM 884 C CA . HIS B 1 17 ? -1.159 22.156 2.879 1 79 17 HIS B CA 1
ATOM 885 C C . HIS B 1 17 ? -0.713 23.5 3.463 1 79 17 HIS B C 1
ATOM 887 O O . HIS B 1 17 ? -0.111 24.312 2.764 1 79 17 HIS B O 1
ATOM 893 N N . ALA B 1 18 ? -0.903 23.625 4.676 1 78.25 18 ALA B N 1
ATOM 894 C CA . ALA B 1 18 ? -0.51 24.875 5.348 1 78.25 18 ALA B CA 1
ATOM 895 C C . ALA B 1 18 ? 1.009 25 5.402 1 78.25 18 ALA B C 1
ATOM 897 O O . ALA B 1 18 ? 1.549 26.094 5.188 1 78.25 18 ALA B O 1
ATOM 898 N N . ALA B 1 19 ? 1.661 23.953 5.691 1 74.31 19 ALA B N 1
ATOM 899 C CA . ALA B 1 19 ? 3.121 23.969 5.762 1 74.31 19 ALA B CA 1
ATOM 900 C C . ALA B 1 19 ? 3.734 24.328 4.41 1 74.31 19 ALA B C 1
ATOM 902 O O . ALA B 1 19 ? 4.727 25.047 4.344 1 74.31 19 ALA B O 1
ATOM 903 N N . ARG B 1 20 ? 3.156 23.812 3.426 1 72.75 20 ARG B N 1
ATOM 904 C CA . ARG B 1 20 ? 3.641 24.109 2.082 1 72.75 20 ARG B CA 1
ATOM 905 C C . ARG B 1 20 ? 3.496 25.594 1.764 1 72.75 20 ARG B C 1
ATOM 907 O O . ARG B 1 20 ? 4.395 26.203 1.169 1 72.75 20 ARG B O 1
ATOM 914 N N . TYR B 1 21 ? 2.479 26.078 2.205 1 75.25 21 TYR B N 1
ATOM 915 C CA . TYR B 1 21 ? 2.217 27.5 1.948 1 75.25 21 TYR B CA 1
ATOM 916 C C . TYR B 1 21 ? 3.092 28.375 2.83 1 75.25 21 TYR B C 1
ATOM 918 O O . TYR B 1 21 ? 3.455 29.484 2.438 1 75.25 21 TYR B O 1
ATOM 926 N N . ALA B 1 22 ? 3.475 27.797 3.951 1 75.06 22 ALA B N 1
ATOM 927 C CA . ALA B 1 22 ? 4.289 28.578 4.879 1 75.06 22 ALA B CA 1
ATOM 928 C C . ALA B 1 22 ? 5.777 28.344 4.641 1 75.06 22 ALA B C 1
ATOM 930 O O . ALA B 1 22 ? 6.613 28.766 5.441 1 75.06 22 ALA B O 1
ATOM 931 N N . GLY B 1 23 ? 6.18 27.641 3.697 1 68.44 23 GLY B N 1
ATOM 932 C CA . GLY B 1 23 ? 7.582 27.438 3.365 1 68.44 23 GLY B CA 1
ATOM 933 C C . GLY B 1 23 ? 8.211 26.281 4.117 1 68.44 23 GLY B C 1
ATOM 934 O O . GLY B 1 23 ? 9.422 26.281 4.367 1 68.44 23 GLY B O 1
ATOM 935 N N . GLY B 1 24 ? 7.504 25.219 4.598 1 61.56 24 GLY B N 1
ATOM 936 C CA . GLY B 1 24 ? 8.008 23.953 5.105 1 61.56 24 GLY B CA 1
ATOM 937 C C . GLY B 1 24 ? 8.289 23.969 6.594 1 61.56 24 GLY B C 1
ATOM 938 O O . GLY B 1 24 ? 8.867 23.031 7.141 1 61.56 24 GLY B O 1
ATOM 939 N N . LYS B 1 25 ? 8.258 25.031 7.301 1 57.28 25 LYS B N 1
ATOM 940 C CA . LYS B 1 25 ? 8.688 25.172 8.688 1 57.28 25 LYS B CA 1
ATOM 941 C C . LYS B 1 25 ? 7.883 24.266 9.609 1 57.28 25 LYS B C 1
ATOM 943 O O . LYS B 1 25 ? 8.344 23.922 10.703 1 57.28 25 LYS B O 1
ATOM 948 N N . ASN B 1 26 ? 6.852 23.766 9.305 1 53.66 26 ASN B N 1
ATOM 949 C CA . ASN B 1 26 ? 6.043 23.062 10.305 1 53.66 26 ASN B CA 1
ATOM 950 C C . ASN B 1 26 ? 6.152 21.547 10.148 1 53.66 26 ASN B C 1
ATOM 952 O O . ASN B 1 26 ? 5.141 20.844 10.156 1 53.66 26 ASN B O 1
ATOM 956 N N . THR B 1 27 ? 7.355 20.969 10.133 1 58.66 27 THR B N 1
ATOM 957 C CA . THR B 1 27 ? 7.609 19.547 9.898 1 58.66 27 THR B CA 1
ATOM 958 C C . THR B 1 27 ? 7.18 18.719 11.109 1 58.66 27 THR B C 1
ATOM 960 O O . THR B 1 27 ? 6.684 17.609 10.953 1 58.66 27 THR B O 1
ATOM 963 N N . VAL B 1 28 ? 7.402 19.188 12.328 1 55.47 28 VAL B N 1
ATOM 964 C CA . VAL B 1 28 ? 7.18 18.422 13.555 1 55.47 28 VAL B CA 1
ATOM 965 C C . VAL B 1 28 ? 5.719 17.984 13.633 1 55.47 28 VAL B C 1
ATOM 967 O O . VAL B 1 28 ? 5.43 16.844 14 1 55.47 28 VAL B O 1
ATOM 970 N N . ASP B 1 29 ? 4.934 18.625 12.945 1 73.56 29 ASP B N 1
ATOM 971 C CA . ASP B 1 29 ? 3.506 18.344 13.062 1 73.56 29 ASP B CA 1
ATOM 972 C C . ASP B 1 29 ? 3.082 17.234 12.102 1 73.56 29 ASP B C 1
ATOM 974 O O . ASP B 1 29 ? 2.203 16.438 12.422 1 73.56 29 ASP B O 1
ATOM 978 N N . VAL B 1 30 ? 4.012 17 11.266 1 70.44 30 VAL B N 1
ATOM 979 C CA . VAL B 1 30 ? 3.652 15.984 10.273 1 70.44 30 VAL B CA 1
ATOM 980 C C . VAL B 1 30 ? 3.941 14.594 10.828 1 70.44 30 VAL B C 1
ATOM 982 O O . VAL B 1 30 ? 3.121 13.68 10.695 1 70.44 30 VAL B O 1
ATOM 985 N N . MET B 1 31 ? 5.043 14.484 11.617 1 76.44 31 MET B N 1
ATOM 986 C CA . MET B 1 31 ? 5.41 13.18 12.164 1 76.44 31 MET B CA 1
ATOM 987 C C . MET B 1 31 ? 4.434 12.75 13.25 1 76.44 31 MET B C 1
ATOM 989 O O . MET B 1 31 ? 4.059 11.578 13.328 1 76.44 31 MET B O 1
ATOM 993 N N . ALA B 1 32 ? 4.105 13.719 14.008 1 83.56 32 ALA B N 1
ATOM 994 C CA . ALA B 1 32 ? 3.104 13.43 15.031 1 83.56 32 ALA B CA 1
ATOM 995 C C . ALA B 1 32 ? 1.776 13.023 14.398 1 83.56 32 ALA B C 1
ATOM 997 O O . ALA B 1 32 ? 1.104 12.109 14.883 1 83.56 32 ALA B O 1
ATOM 998 N N . GLY B 1 33 ? 1.427 13.656 13.32 1 83.88 33 GLY B N 1
ATOM 999 C CA . GLY B 1 33 ? 0.211 13.32 12.594 1 83.88 33 GLY B CA 1
ATOM 1000 C C . GLY B 1 33 ? 0.24 11.93 11.992 1 83.88 33 GLY B C 1
ATOM 1001 O O . GLY B 1 33 ? -0.762 11.211 12.023 1 83.88 33 GLY B O 1
ATOM 1002 N N . VAL B 1 34 ? 1.446 11.586 11.562 1 84.75 34 VAL B N 1
ATOM 1003 C CA . VAL B 1 34 ? 1.608 10.25 11 1 84.75 34 VAL B CA 1
ATOM 1004 C C . VAL B 1 34 ? 1.401 9.195 12.086 1 84.75 34 VAL B C 1
ATOM 1006 O O . VAL B 1 34 ? 0.736 8.188 11.867 1 84.75 34 VAL B O 1
ATOM 1009 N N . GLY B 1 35 ? 1.988 9.453 13.219 1 88.56 35 GLY B N 1
ATOM 1010 C CA . GLY B 1 35 ? 1.764 8.555 14.344 1 88.56 35 GLY B CA 1
ATOM 1011 C C . GLY B 1 35 ? 0.298 8.414 14.703 1 88.56 35 GLY B C 1
ATOM 1012 O O . GLY B 1 35 ? -0.182 7.301 14.938 1 88.56 35 GLY B O 1
ATOM 1013 N N . ARG B 1 36 ? -0.442 9.523 14.75 1 90.88 36 ARG B N 1
ATOM 1014 C CA . ARG B 1 36 ? -1.875 9.5 15.031 1 90.88 36 ARG B CA 1
ATOM 1015 C C . ARG B 1 36 ? -2.627 8.703 13.969 1 90.88 36 ARG B C 1
ATOM 1017 O O . ARG B 1 36 ? -3.531 7.93 14.297 1 90.88 36 ARG B O 1
ATOM 1024 N N . LEU B 1 37 ? -2.242 8.922 12.758 1 92.06 37 LEU B N 1
ATOM 1025 C CA . LEU B 1 37 ? -2.881 8.211 11.656 1 92.06 37 LEU B CA 1
ATOM 1026 C C . LEU B 1 37 ? -2.727 6.703 11.82 1 92.06 37 LEU B C 1
ATOM 1028 O O . LEU B 1 37 ? -3.688 5.953 11.633 1 92.06 37 LEU B O 1
ATOM 1032 N N . LEU B 1 38 ? -1.566 6.273 12.289 1 93.12 38 LEU B N 1
ATOM 1033 C CA . LEU B 1 38 ? -1.266 4.852 12.414 1 93.12 38 LEU B CA 1
ATOM 1034 C C . LEU B 1 38 ? -1.974 4.254 13.633 1 93.12 38 LEU B C 1
ATOM 1036 O O . LEU B 1 38 ? -2.213 3.045 13.68 1 93.12 38 LEU B O 1
ATOM 1040 N N . ASN B 1 39 ? -2.445 5.082 14.516 1 93.5 39 ASN B N 1
ATOM 1041 C CA . ASN B 1 39 ? -3.117 4.605 15.719 1 93.5 39 ASN B CA 1
ATOM 1042 C C . ASN B 1 39 ? -4.633 4.754 15.609 1 93.5 39 ASN B C 1
ATOM 1044 O O . ASN B 1 39 ? -5.371 4.258 16.469 1 93.5 39 ASN B O 1
ATOM 1048 N N . ALA B 1 40 ? -5.113 5.387 14.602 1 93.44 40 ALA B N 1
ATOM 1049 C CA . ALA B 1 40 ? -6.543 5.637 14.445 1 93.44 40 ALA B CA 1
ATOM 1050 C C . ALA B 1 40 ? -7.27 4.383 13.977 1 93.44 40 ALA B C 1
ATOM 1052 O O . ALA B 1 40 ? -6.66 3.492 13.375 1 93.44 40 ALA B O 1
ATOM 1053 N N . ASN B 1 41 ? -8.516 4.355 14.219 1 93.44 41 ASN B N 1
ATOM 1054 C CA . ASN B 1 41 ? -9.344 3.219 13.836 1 93.44 41 ASN B CA 1
ATOM 1055 C C . ASN B 1 41 ? -9.852 3.352 12.398 1 93.44 41 ASN B C 1
ATOM 1057 O O . ASN B 1 41 ? -10.188 4.453 11.953 1 93.44 41 ASN B O 1
ATOM 1061 N N . GLY B 1 42 ? -9.867 2.234 11.703 1 93.06 42 GLY B N 1
ATOM 1062 C CA . GLY B 1 42 ? -10.438 2.17 10.367 1 93.06 42 GLY B CA 1
ATOM 1063 C C . GLY B 1 42 ? -11.266 0.917 10.133 1 93.06 42 GLY B C 1
ATOM 1064 O O . GLY B 1 42 ? -10.977 -0.137 10.703 1 93.06 42 GLY B O 1
ATOM 1065 N N . ALA B 1 43 ? -12.352 1.097 9.289 1 92.19 43 ALA B N 1
ATOM 1066 C CA . ALA B 1 43 ? -13.234 -0.044 9.07 1 92.19 43 ALA B CA 1
ATOM 1067 C C . ALA B 1 43 ? -13.773 -0.057 7.645 1 92.19 43 ALA B C 1
ATOM 1069 O O . ALA B 1 43 ? -14.258 -1.085 7.164 1 92.19 43 ALA B O 1
ATOM 1070 N N . THR B 1 44 ? -13.633 1.029 6.926 1 90.75 44 THR B N 1
ATOM 1071 C CA . THR B 1 44 ? -14.297 1.161 5.637 1 90.75 44 THR B CA 1
ATOM 1072 C C . THR B 1 44 ? -13.273 1.295 4.512 1 90.75 44 THR B C 1
ATOM 1074 O O . THR B 1 44 ? -12.086 1.509 4.766 1 90.75 44 THR B O 1
ATOM 1077 N N . GLY B 1 45 ? -13.789 1.27 3.33 1 90.12 45 GLY B N 1
ATOM 1078 C CA . GLY B 1 45 ? -12.938 1.511 2.176 1 90.12 45 GLY B CA 1
ATOM 1079 C C . GLY B 1 45 ? -12.359 2.912 2.148 1 90.12 45 GLY B C 1
ATOM 1080 O O . GLY B 1 45 ? -11.227 3.107 1.704 1 90.12 45 GLY B O 1
ATOM 1081 N N . GLU B 1 46 ? -13.148 3.842 2.678 1 92.56 46 GLU B N 1
ATOM 1082 C CA . GLU B 1 46 ? -12.656 5.211 2.764 1 92.56 46 GLU B CA 1
ATOM 1083 C C . GLU B 1 46 ? -11.469 5.312 3.727 1 92.56 46 GLU B C 1
ATOM 1085 O O . GLU B 1 46 ? -10.508 6.035 3.463 1 92.56 46 GLU B O 1
ATOM 1090 N N . ASP B 1 47 ? -11.508 4.57 4.789 1 94.06 47 ASP B N 1
ATOM 1091 C CA . ASP B 1 47 ? -10.391 4.535 5.727 1 94.06 47 ASP B CA 1
ATOM 1092 C C . ASP B 1 47 ? -9.141 3.949 5.074 1 94.06 47 ASP B C 1
ATOM 1094 O O . ASP B 1 47 ? -8.031 4.457 5.273 1 94.06 47 ASP B O 1
ATOM 1098 N N . VAL B 1 48 ? -9.352 2.941 4.344 1 95.06 48 VAL B N 1
ATOM 1099 C CA . VAL B 1 48 ? -8.234 2.305 3.65 1 95.06 48 VAL B CA 1
ATOM 1100 C C . VAL B 1 48 ? -7.648 3.268 2.623 1 95.06 48 VAL B C 1
ATOM 1102 O O . VAL B 1 48 ? -6.426 3.389 2.504 1 95.06 48 VAL B O 1
ATOM 1105 N N . LEU B 1 49 ? -8.5 3.941 1.954 1 95.31 49 LEU B N 1
ATOM 1106 C CA . LEU B 1 49 ? -8.055 4.906 0.956 1 95.31 49 LEU B CA 1
ATOM 1107 C C . LEU B 1 49 ? -7.207 6 1.6 1 95.31 49 LEU B C 1
ATOM 1109 O O . LEU B 1 49 ? -6.176 6.395 1.055 1 95.31 49 LEU B O 1
ATOM 1113 N N . ALA B 1 50 ? -7.652 6.457 2.689 1 94.75 50 ALA B N 1
ATOM 1114 C CA . ALA B 1 50 ? -6.934 7.504 3.412 1 94.75 50 ALA B CA 1
ATOM 1115 C C . ALA B 1 50 ? -5.512 7.062 3.752 1 94.75 50 ALA B C 1
ATOM 1117 O O . ALA B 1 50 ? -4.555 7.801 3.516 1 94.75 50 ALA B O 1
ATOM 1118 N N . ILE B 1 51 ? -5.301 5.91 4.242 1 95.19 51 ILE B N 1
ATOM 1119 C CA . ILE B 1 51 ? -3.986 5.422 4.648 1 95.19 51 ILE B CA 1
ATOM 1120 C C . ILE B 1 51 ? -3.139 5.133 3.412 1 95.19 51 ILE B C 1
ATOM 1122 O O . ILE B 1 51 ? -1.935 5.402 3.4 1 95.19 51 ILE B O 1
ATOM 1126 N N . LEU B 1 52 ? -3.668 4.645 2.387 1 95.75 52 LEU B N 1
ATOM 1127 C CA . LEU B 1 52 ? -2.92 4.309 1.181 1 95.75 52 LEU B CA 1
ATOM 1128 C C . LEU B 1 52 ? -2.469 5.57 0.452 1 95.75 52 LEU B C 1
ATOM 1130 O O . LEU B 1 52 ? -1.436 5.566 -0.221 1 95.75 52 LEU B O 1
ATOM 1134 N N . ALA B 1 53 ? -3.219 6.625 0.589 1 94.25 53 ALA B N 1
ATOM 1135 C CA . ALA B 1 53 ? -2.785 7.891 0.005 1 94.25 53 ALA B CA 1
ATOM 1136 C C . ALA B 1 53 ? -1.396 8.273 0.503 1 94.25 53 ALA B C 1
ATOM 1138 O O . ALA B 1 53 ? -0.521 8.633 -0.291 1 94.25 53 ALA B O 1
ATOM 1139 N N . TYR B 1 54 ? -1.109 8.07 1.71 1 90.06 54 TYR B N 1
ATOM 1140 C CA . TYR B 1 54 ? 0.189 8.414 2.275 1 90.06 54 TYR B CA 1
ATOM 1141 C C . TYR B 1 54 ? 1.239 7.371 1.913 1 90.06 54 TYR B C 1
ATOM 1143 O O . TYR B 1 54 ? 2.404 7.707 1.688 1 90.06 54 TYR B O 1
ATOM 1151 N N . ALA B 1 55 ? 0.824 6.125 1.886 1 93 55 ALA B N 1
A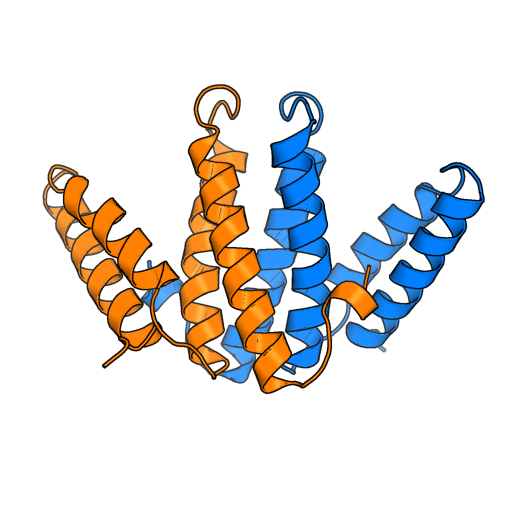TOM 1152 C CA . ALA B 1 55 ? 1.745 5.102 1.395 1 93 55 ALA B CA 1
ATOM 1153 C C . ALA B 1 55 ? 2.238 5.438 -0.01 1 93 55 ALA B C 1
ATOM 1155 O O . ALA B 1 55 ? 3.43 5.309 -0.305 1 93 55 ALA B O 1
ATOM 1156 N N . GLN B 1 56 ? 1.356 5.875 -0.824 1 91.25 56 GLN B N 1
ATOM 1157 C CA . GLN B 1 56 ? 1.688 6.242 -2.197 1 91.25 56 GLN B CA 1
ATOM 1158 C C . GLN B 1 56 ? 2.684 7.398 -2.23 1 91.25 56 GLN B C 1
ATOM 1160 O O . GLN B 1 56 ? 3.631 7.387 -3.02 1 91.25 56 GLN B O 1
ATOM 1165 N N . LEU B 1 57 ? 2.463 8.312 -1.439 1 86.75 57 LEU B N 1
ATOM 1166 C CA . LEU B 1 57 ? 3.377 9.445 -1.354 1 86.75 57 LEU B CA 1
ATOM 1167 C C . LEU B 1 57 ? 4.777 8.984 -0.959 1 86.75 57 LEU B C 1
ATOM 1169 O O . LEU B 1 57 ? 5.762 9.367 -1.592 1 86.75 57 LEU B O 1
ATOM 1173 N N . PHE B 1 58 ? 4.922 8.125 0.001 1 84.75 58 PHE B N 1
ATOM 1174 C CA . PHE B 1 58 ? 6.207 7.621 0.462 1 84.75 58 PHE B CA 1
ATOM 1175 C C . PHE B 1 58 ? 6.891 6.805 -0.629 1 84.75 58 PHE B C 1
ATOM 1177 O O . PHE B 1 58 ? 8.078 6.988 -0.895 1 84.75 58 PHE B O 1
ATOM 1184 N N . LEU B 1 59 ? 6.184 6.02 -1.199 1 86.56 59 LEU B N 1
ATOM 1185 C CA . LEU B 1 59 ? 6.754 5.188 -2.252 1 86.56 59 LEU B CA 1
ATOM 1186 C C . LEU B 1 59 ? 7.215 6.039 -3.43 1 86.56 59 LEU B C 1
ATOM 1188 O O . LEU B 1 59 ? 8.297 5.812 -3.982 1 86.56 59 LEU B O 1
ATOM 1192 N N . SER B 1 60 ? 6.418 6.984 -3.84 1 84.06 60 SER B N 1
ATOM 1193 C CA . SER B 1 60 ? 6.785 7.879 -4.938 1 84.06 60 SER B CA 1
ATOM 1194 C C . SER B 1 60 ? 8.078 8.625 -4.633 1 84.06 60 SER B C 1
ATOM 1196 O O . SER B 1 60 ? 8.898 8.836 -5.527 1 84.06 60 SER B O 1
ATOM 1198 N N . THR B 1 61 ? 8.227 8.961 -3.43 1 77.75 61 THR B N 1
ATOM 1199 C CA . THR B 1 61 ? 9.438 9.648 -3 1 77.75 61 THR B CA 1
ATOM 1200 C C . THR B 1 61 ? 10.648 8.719 -3.064 1 77.75 61 THR B C 1
ATOM 1202 O O . THR B 1 61 ? 11.734 9.133 -3.467 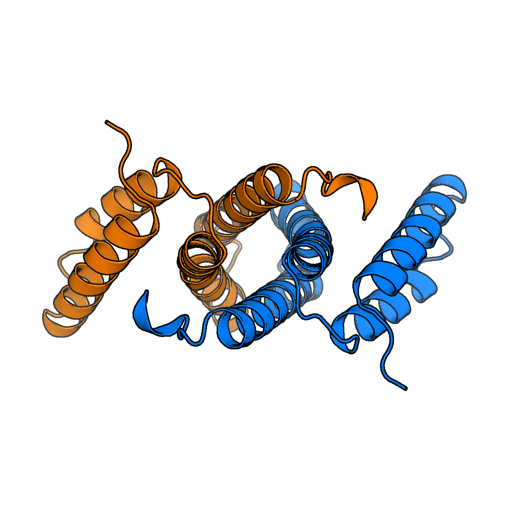1 77.75 61 THR B O 1
ATOM 1205 N N . ALA B 1 62 ? 10.406 7.484 -2.705 1 76.25 62 ALA B N 1
ATOM 1206 C CA . ALA B 1 62 ? 11.492 6.504 -2.703 1 76.25 62 ALA B CA 1
ATOM 1207 C C . ALA B 1 62 ? 11.961 6.203 -4.125 1 76.25 62 ALA B C 1
ATOM 1209 O O . ALA B 1 62 ? 13.156 6.023 -4.367 1 76.25 62 ALA B O 1
ATOM 1210 N N . VAL B 1 63 ? 11.055 6.145 -5.055 1 74.38 63 VAL B N 1
ATOM 1211 C CA . VAL B 1 63 ? 11.391 5.809 -6.434 1 74.38 63 VAL B CA 1
ATOM 1212 C C . VAL B 1 63 ? 12.078 7 -7.102 1 74.38 63 VAL B C 1
ATOM 1214 O O . VAL B 1 63 ? 12.992 6.828 -7.91 1 74.38 63 VAL B O 1
ATOM 1217 N N . SER B 1 64 ? 11.633 8.227 -7.016 1 66 64 SER B N 1
ATOM 1218 C CA . SER B 1 64 ? 12.109 9.414 -7.723 1 66 64 SER B CA 1
ATOM 1219 C C . SER B 1 64 ? 13.438 9.898 -7.148 1 66 64 SER B C 1
ATOM 1221 O O . SER B 1 64 ? 14.156 10.656 -7.805 1 66 64 SER B O 1
ATOM 1223 N N . ARG B 1 65 ? 13.75 9.875 -5.891 1 58.22 65 ARG B N 1
ATOM 1224 C CA . ARG B 1 65 ? 14.898 10.688 -5.508 1 58.22 65 ARG B CA 1
ATOM 1225 C C . ARG B 1 65 ? 15.789 9.938 -4.523 1 58.22 65 ARG B C 1
ATOM 1227 O O . ARG B 1 65 ? 16.922 10.352 -4.266 1 58.22 65 ARG B O 1
ATOM 1234 N N . ILE B 1 66 ? 15.172 9.312 -3.561 1 57.47 66 ILE B N 1
ATOM 1235 C CA . ILE B 1 66 ? 15.922 9.242 -2.312 1 57.47 66 ILE B CA 1
ATOM 1236 C C . ILE B 1 66 ? 16.906 8.07 -2.371 1 57.47 66 ILE B C 1
ATOM 1238 O O . ILE B 1 66 ? 16.594 7.02 -2.932 1 57.47 66 ILE B O 1
ATOM 1242 N N . ASN B 1 67 ? 17.969 8.609 -2.229 1 58.12 67 ASN B N 1
ATOM 1243 C CA . ASN B 1 67 ? 18.969 7.625 -1.843 1 58.12 67 ASN B CA 1
ATOM 1244 C C . ASN B 1 67 ? 18.469 6.742 -0.701 1 58.12 67 ASN B C 1
ATOM 1246 O O . ASN B 1 67 ? 18.562 7.125 0.467 1 58.12 67 ASN B O 1
ATOM 1250 N N . LEU B 1 68 ? 17.797 5.816 -1.03 1 58.5 68 LEU B N 1
ATOM 1251 C CA . LEU B 1 68 ? 17.219 4.875 -0.085 1 58.5 68 LEU B CA 1
ATOM 1252 C C . LEU B 1 68 ? 18.234 4.457 0.971 1 58.5 68 LEU B C 1
ATOM 1254 O O . LEU B 1 68 ? 17.859 4.086 2.086 1 58.5 68 LEU B O 1
ATOM 1258 N N . GLU B 1 69 ? 19.359 4.555 0.542 1 57.44 69 GLU B N 1
ATOM 1259 C CA . GLU B 1 69 ? 20.406 4.23 1.499 1 57.44 69 GLU B CA 1
ATOM 1260 C C . GLU B 1 69 ? 20.438 5.234 2.648 1 57.44 69 GLU B C 1
ATOM 1262 O O . GLU B 1 69 ? 20.797 4.883 3.775 1 57.44 69 GLU B O 1
ATOM 1267 N N . GLU B 1 70 ? 20.016 6.461 2.277 1 59.03 70 GLU B N 1
ATOM 1268 C CA . GLU B 1 70 ? 20.109 7.512 3.287 1 59.03 70 GLU B CA 1
ATOM 1269 C C . GLU B 1 70 ? 18.781 7.727 3.998 1 59.03 70 GLU B C 1
ATOM 1271 O O . GLU B 1 70 ? 18.75 8.281 5.098 1 59.03 70 GLU B O 1
ATOM 1276 N N . ASP B 1 71 ? 17.75 7.164 3.285 1 59.66 71 ASP B N 1
ATOM 1277 C CA . ASP B 1 71 ? 16.469 7.477 3.928 1 59.66 71 ASP B CA 1
ATOM 1278 C C . ASP B 1 71 ? 15.633 6.215 4.133 1 59.66 71 ASP B C 1
ATOM 1280 O O . ASP B 1 71 ? 14.562 6.074 3.541 1 59.66 71 ASP B O 1
ATOM 1284 N N . ASP B 1 72 ? 16.062 5.34 4.898 1 63.19 72 ASP B N 1
ATOM 1285 C CA . ASP B 1 72 ? 15.406 4.078 5.234 1 63.19 72 ASP B CA 1
ATOM 1286 C C . ASP B 1 72 ? 14.031 4.324 5.852 1 63.19 72 ASP B C 1
ATOM 1288 O O . ASP B 1 72 ? 13.156 3.459 5.797 1 63.19 72 ASP B O 1
ATOM 1292 N N . GLY B 1 73 ? 13.82 5.621 6.168 1 74.69 73 GLY B N 1
ATOM 1293 C CA . GLY B 1 73 ? 12.57 5.898 6.863 1 74.69 73 GLY B CA 1
ATOM 1294 C C . GLY B 1 73 ? 11.375 5.957 5.938 1 74.69 73 GLY B C 1
ATOM 1295 O O . GLY B 1 73 ? 10.242 5.695 6.359 1 74.69 73 GLY B O 1
ATOM 1296 N N . VAL B 1 74 ? 11.742 6.168 4.66 1 76.25 74 VAL B N 1
ATOM 1297 C CA . VAL B 1 74 ? 10.648 6.355 3.711 1 76.25 74 VAL B CA 1
ATOM 1298 C C . VAL B 1 74 ? 9.992 5.012 3.404 1 76.25 74 VAL B C 1
ATOM 1300 O O . VAL B 1 74 ? 8.773 4.887 3.463 1 76.25 74 VAL B O 1
ATOM 1303 N N . ILE B 1 75 ? 10.82 4.02 3.277 1 79.88 75 ILE B N 1
ATOM 1304 C CA . ILE B 1 75 ? 10.297 2.709 2.918 1 79.88 75 ILE B CA 1
ATOM 1305 C C . ILE B 1 75 ? 9.594 2.088 4.125 1 79.88 75 ILE B C 1
ATOM 1307 O O . ILE B 1 75 ? 8.523 1.497 3.992 1 79.88 75 ILE B O 1
ATOM 1311 N N . GLU B 1 76 ? 10.156 2.336 5.227 1 82.75 76 GLU B N 1
ATOM 1312 C CA . GLU B 1 76 ? 9.539 1.834 6.453 1 82.75 76 GLU B CA 1
ATOM 1313 C C . GLU B 1 76 ? 8.164 2.461 6.676 1 82.75 76 GLU B C 1
ATOM 1315 O O . GLU B 1 76 ? 7.223 1.776 7.082 1 82.75 76 GLU B O 1
ATOM 1320 N N . GLY B 1 77 ? 8.062 3.725 6.441 1 85.06 77 GLY B N 1
ATOM 1321 C CA . GLY B 1 77 ? 6.773 4.387 6.551 1 85.06 77 GLY B CA 1
ATOM 1322 C C . GLY B 1 77 ? 5.73 3.816 5.609 1 85.06 77 GLY B C 1
ATOM 1323 O O . GLY B 1 77 ? 4.605 3.521 6.027 1 85.06 77 GLY B O 1
ATOM 1324 N N . ALA B 1 78 ? 6.16 3.621 4.398 1 88.94 78 ALA B N 1
ATOM 1325 C CA . ALA B 1 78 ? 5.242 3.045 3.42 1 88.94 78 ALA B CA 1
ATOM 1326 C C . ALA B 1 78 ? 4.773 1.66 3.857 1 88.94 78 ALA B C 1
ATOM 1328 O O . ALA B 1 78 ? 3.596 1.322 3.719 1 88.94 78 ALA B O 1
ATOM 1329 N N . PHE B 1 79 ? 5.703 0.875 4.422 1 89.5 79 PHE B N 1
ATOM 1330 C CA . PHE B 1 79 ? 5.383 -0.467 4.895 1 89.5 79 PHE B CA 1
ATOM 1331 C C . PHE B 1 79 ? 4.324 -0.416 5.992 1 89.5 79 PHE B C 1
ATOM 1333 O O . PHE B 1 79 ? 3.371 -1.195 5.98 1 89.5 79 PHE B O 1
ATOM 1340 N N . ARG B 1 80 ? 4.41 0.412 6.859 1 92.19 80 ARG B N 1
ATOM 1341 C CA . ARG B 1 80 ? 3.469 0.525 7.969 1 92.19 80 ARG B CA 1
ATOM 1342 C C . ARG B 1 80 ? 2.082 0.924 7.477 1 92.19 80 ARG B C 1
ATOM 1344 O O . AR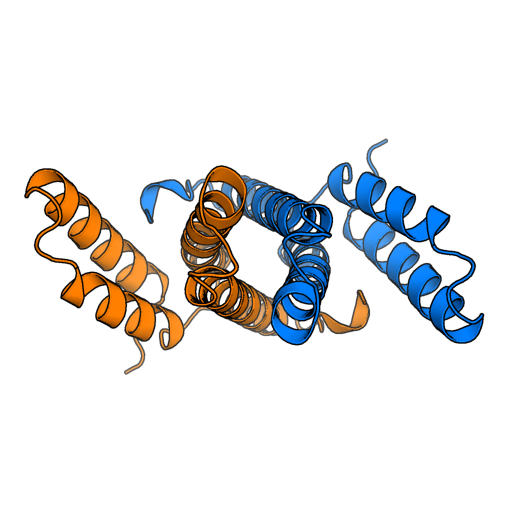G B 1 80 ? 1.072 0.423 7.973 1 92.19 80 ARG B O 1
ATOM 1351 N N . PHE B 1 81 ? 2.047 1.798 6.539 1 94.19 81 PHE B N 1
ATOM 1352 C CA . PHE B 1 81 ? 0.767 2.215 5.98 1 94.19 81 PHE B CA 1
ATOM 1353 C C . PHE B 1 81 ? 0.095 1.061 5.246 1 94.19 81 PHE B C 1
ATOM 1355 O O . PHE B 1 81 ? -1.099 0.814 5.426 1 94.19 81 PHE B O 1
ATOM 1362 N N . VAL B 1 82 ? 0.904 0.38 4.488 1 95.44 82 VAL B N 1
ATOM 1363 C CA . VAL B 1 82 ? 0.347 -0.75 3.75 1 95.44 82 VAL B CA 1
ATOM 1364 C C . VAL B 1 82 ? -0.095 -1.837 4.727 1 95.44 82 VAL B C 1
ATOM 1366 O O . VAL B 1 82 ? -1.181 -2.404 4.582 1 95.44 82 VAL B O 1
ATOM 1369 N N . HIS B 1 83 ? 0.672 -2.088 5.727 1 94.62 83 HIS B N 1
ATOM 1370 C CA . HIS B 1 83 ? 0.32 -3.076 6.738 1 94.62 83 HIS B CA 1
ATOM 1371 C C . HIS B 1 83 ? -0.99 -2.713 7.43 1 94.62 83 HIS B C 1
ATOM 1373 O O . HIS B 1 83 ? -1.835 -3.58 7.664 1 94.62 83 HIS B O 1
ATOM 1379 N N . LYS B 1 84 ? -1.202 -1.534 7.77 1 96.06 84 LYS B N 1
ATOM 1380 C CA . LYS B 1 84 ? -2.439 -1.082 8.398 1 96.06 84 LYS B CA 1
ATOM 1381 C C . LYS B 1 84 ? -3.631 -1.266 7.461 1 96.06 84 LYS B C 1
ATOM 1383 O O . LYS B 1 84 ? -4.699 -1.711 7.887 1 96.06 84 LYS B O 1
ATOM 1388 N N . ALA B 1 85 ? -3.469 -0.839 6.25 1 96.44 85 ALA B N 1
ATOM 1389 C CA . ALA B 1 85 ? -4.527 -1.033 5.262 1 96.44 85 ALA B CA 1
ATOM 1390 C C . ALA B 1 85 ? -4.914 -2.506 5.152 1 96.44 85 ALA B C 1
ATOM 1392 O O . ALA B 1 85 ? -6.102 -2.84 5.117 1 96.44 85 ALA B O 1
ATOM 1393 N N . VAL B 1 86 ? -3.949 -3.396 5.148 1 95.25 86 VAL B N 1
ATOM 1394 C CA . VAL B 1 86 ? -4.172 -4.836 5.078 1 95.25 86 VAL B CA 1
ATOM 1395 C C . VAL B 1 86 ? -4.965 -5.297 6.301 1 95.25 86 VAL B C 1
ATOM 1397 O O . VAL B 1 86 ? -5.945 -6.035 6.172 1 95.25 86 VAL B O 1
ATOM 1400 N N . THR B 1 87 ? -4.59 -4.82 7.406 1 95.38 87 THR B N 1
ATOM 1401 C CA . THR B 1 87 ? -5.27 -5.203 8.641 1 95.38 87 THR B CA 1
ATOM 1402 C C . THR B 1 87 ? -6.734 -4.785 8.602 1 95.38 87 THR B C 1
ATOM 1404 O O . THR B 1 87 ? -7.617 -5.559 8.977 1 95.38 87 THR B O 1
ATOM 1407 N N . ILE B 1 88 ? -7.035 -3.617 8.156 1 95.38 88 ILE B N 1
ATOM 1408 C CA . ILE B 1 88 ? -8.406 -3.125 8.078 1 95.38 88 ILE B CA 1
ATOM 1409 C C . ILE B 1 88 ? -9.211 -3.994 7.113 1 95.38 88 ILE B C 1
ATOM 1411 O O . ILE B 1 88 ? -10.344 -4.379 7.41 1 95.38 88 ILE B O 1
ATOM 1415 N N . LEU B 1 89 ? -8.641 -4.348 6.027 1 94.5 89 LEU B N 1
ATOM 1416 C CA . LEU B 1 89 ? -9.344 -5.125 5.012 1 94.5 89 LEU B CA 1
ATOM 1417 C C . LEU B 1 89 ? -9.555 -6.562 5.48 1 94.5 89 LEU B C 1
ATOM 1419 O O . LEU B 1 89 ? -10.586 -7.168 5.188 1 94.5 89 LEU B O 1
ATOM 1423 N N . GLU B 1 90 ? -8.539 -7.109 6.164 1 94.88 90 GLU B N 1
ATOM 1424 C CA . GLU B 1 90 ? -8.734 -8.438 6.734 1 94.88 90 GLU B CA 1
ATOM 1425 C C . GLU B 1 90 ? -9.93 -8.469 7.676 1 94.88 90 GLU B C 1
ATOM 1427 O O . GLU B 1 90 ? -10.75 -9.383 7.613 1 94.88 90 GLU B O 1
ATOM 1432 N N . ASN B 1 91 ? -10 -7.445 8.445 1 93.69 91 ASN B N 1
ATOM 1433 C CA . ASN B 1 91 ? -11.117 -7.344 9.375 1 93.69 91 ASN B CA 1
ATOM 1434 C C . ASN B 1 91 ? -12.445 -7.152 8.648 1 93.69 91 ASN B C 1
ATOM 1436 O O . ASN B 1 91 ? -13.461 -7.742 9.031 1 93.69 91 ASN B O 1
ATOM 1440 N N . ALA B 1 92 ? -12.484 -6.414 7.613 1 90.62 92 ALA B N 1
ATOM 1441 C CA . ALA B 1 92 ? -13.703 -6.078 6.891 1 90.62 92 ALA B CA 1
ATOM 1442 C C . ALA B 1 92 ? -14.18 -7.254 6.039 1 90.62 92 ALA B C 1
ATOM 1444 O O . ALA B 1 92 ? -15.383 -7.434 5.836 1 90.62 92 ALA B O 1
ATOM 1445 N N . THR B 1 93 ? -13.234 -8.008 5.523 1 89.94 93 THR B N 1
ATOM 1446 C CA . THR B 1 93 ? -13.594 -9.07 4.582 1 89.94 93 THR B CA 1
ATOM 1447 C C . THR B 1 93 ? -13.648 -10.422 5.285 1 89.94 93 THR B C 1
ATOM 1449 O O . THR B 1 93 ? -14.242 -11.375 4.766 1 89.94 93 THR B O 1
ATOM 1452 N N . GLY B 1 94 ? -12.867 -10.586 6.387 1 91.06 94 GLY B N 1
ATOM 1453 C CA . GLY B 1 94 ? -12.734 -11.852 7.078 1 91.06 94 GLY B CA 1
ATOM 1454 C C . GLY B 1 94 ? -11.703 -12.773 6.445 1 91.06 94 GLY B C 1
ATOM 1455 O O . GLY B 1 94 ? -11.578 -13.938 6.832 1 91.06 94 GLY B O 1
ATOM 1456 N N . LYS B 1 95 ? -10.945 -12.273 5.418 1 90.62 95 LYS B N 1
ATOM 1457 C CA . LYS B 1 95 ? -9.914 -13.047 4.738 1 90.62 95 LYS B CA 1
ATOM 1458 C C . LYS B 1 95 ? -8.516 -12.578 5.145 1 90.62 95 LYS B C 1
ATOM 1460 O O . LYS B 1 95 ? -8.312 -11.398 5.426 1 90.62 95 LYS B O 1
ATOM 1465 N N . SER B 1 96 ? -7.621 -13.547 5.098 1 91.94 96 SER B N 1
ATOM 1466 C CA . SER B 1 96 ? -6.242 -13.211 5.438 1 91.94 96 SER B CA 1
ATOM 1467 C C . SER B 1 96 ? -5.422 -12.906 4.188 1 91.94 96 SER B C 1
ATOM 1469 O O . SER B 1 96 ? -5.555 -13.594 3.172 1 91.94 96 SER B O 1
ATOM 1471 N N . ALA B 1 97 ? -4.574 -11.93 4.312 1 90.5 97 ALA B N 1
ATOM 1472 C CA . ALA B 1 97 ? -3.664 -11.578 3.227 1 90.5 97 ALA B CA 1
ATOM 1473 C C . ALA B 1 97 ? -2.736 -12.742 2.891 1 90.5 97 ALA B C 1
ATOM 1475 O O . ALA B 1 97 ? -2.332 -12.906 1.736 1 90.5 97 ALA B O 1
ATOM 1476 N N . SER B 1 98 ? -2.496 -13.547 3.887 1 87.88 98 SER B N 1
ATOM 1477 C CA . SER B 1 98 ? -1.563 -14.656 3.713 1 87.88 98 SER B CA 1
ATOM 1478 C C . SER B 1 98 ? -2.109 -15.688 2.734 1 87.88 98 SER B C 1
ATOM 1480 O O . SER B 1 98 ? -1.353 -16.5 2.189 1 87.88 98 SER B O 1
ATOM 1482 N N . GLU B 1 99 ? -3.367 -15.656 2.539 1 85.69 99 GLU B N 1
ATOM 1483 C CA . GLU B 1 99 ? -3.975 -16.578 1.587 1 85.69 99 GLU B CA 1
ATOM 1484 C C . GLU B 1 99 ? -3.555 -16.266 0.156 1 85.69 99 GLU B C 1
ATOM 1486 O O . GLU B 1 99 ? -3.734 -17.078 -0.749 1 85.69 99 GLU B O 1
ATOM 1491 N N . TYR B 1 100 ? -2.941 -15.102 -0.018 1 81.88 100 TYR B N 1
ATOM 1492 C CA . TYR B 1 100 ? -2.617 -14.648 -1.367 1 81.88 100 TYR B CA 1
ATOM 1493 C C . TYR B 1 100 ? -1.118 -14.734 -1.627 1 81.88 100 TYR B C 1
ATOM 1495 O O . TYR B 1 100 ? -0.661 -14.5 -2.746 1 81.88 100 TYR B O 1
ATOM 1503 N N . ILE B 1 101 ? -0.234 -15.008 -0.602 1 79.12 101 ILE B N 1
ATOM 1504 C CA . ILE B 1 101 ? 1.214 -15.078 -0.771 1 79.12 101 ILE B CA 1
ATOM 1505 C C . ILE B 1 101 ? 1.731 -16.406 -0.218 1 79.12 101 ILE B C 1
ATOM 1507 O O . ILE B 1 101 ? 1.125 -16.984 0.684 1 79.12 101 ILE B O 1
#

Radius of gyration: 17.07 Å; Cα contacts (8 Å, |Δi|>4): 292; chains: 2; bounding box: 37×55×43 Å

Secondary structure (DSSP, 8-state):
-PPBHHHHHHHHHHHHHHHHHTTSTTHHHHHHHHHHHHHSB--SHHHHHHHHHHHHHHHHHHHHT--TTT-HHHHHHHHHHHHHHHHHHHHHHS--GGGG-/-PPBHHHHHHHHHHHHHHHHHTTS---HHHHHHHHHHHHSB--SHHHHHHHHHHHHHHHHHHHHT--TTT-HHHHHHHHHHHHHHHHHHHHHH---GGGG-

Organism: Brucella melitensis biotype 1 (strain ATCC 23456 / CCUG 17765 / NCTC 10094 / 16M) (NCBI:txid224914)

Nearest PDB structures (foldseek):
  8edo-assembly1_B  TM=5.809E-01  e=6.910E+00  Homo sapiens
  3ea5-assembly2_D  TM=3.959E-01  e=7.710E+00  Saccharomyces cerevisiae

Foldseek 3Di:
DAAALLVLLVVLVVQVVVCVVVVNVSVVVNVVSLVSNLRHDDADPSNLVSLVVQLVVLVVCVVPDDPCVVCVPSNVSSVSSVVSSQVNVCVNPVDHPVVVD/DAAALLVLLVVLVVVVVVCVVVVNPPVVVNVVSLVSNLRHDDADPSSLVSLQVLLVVLVVVVVPDDPCVVCVPSNVSSVSSVVSSQVNVCVNVVDHPVVVD

Sequence (202 aa):
MQENITEVALELADYVHAARYAGGKNTVDVMAGVGRLLNANGATGEDVLAILAYAQLFLSTAVSRINLEEDDGVIEGAFRFVHKAVTILENATGKSASEYIMQENITEVALELADYVHAARYAGGKNTVDVMAGVGRLLNANGATGEDVLAILAYAQLFLSTAVSRINLEEDDGVIEGAFRFVHKAVTILENATGKSASEYI

Solvent-accessible surface area (backbone atoms only — not comparable to full-atom values): 10528 Å² total; per-residue (Å²): 132,78,48,50,25,52,61,44,31,43,52,40,21,52,48,50,56,48,18,61,74,63,71,56,75,55,54,70,58,50,56,52,38,51,54,49,39,73,64,25,48,59,71,48,66,62,31,37,34,43,39,47,37,52,22,48,53,30,40,51,47,49,72,74,66,46,55,47,87,78,40,58,62,39,59,51,49,23,42,52,29,49,50,50,36,46,52,34,40,25,66,65,68,74,47,63,46,64,72,36,96,132,76,48,48,24,47,60,46,30,43,52,43,20,52,51,51,55,48,20,60,73,64,70,55,75,57,53,73,58,51,57,55,40,50,54,51,38,73,65,25,46,58,70,46,66,64,28,37,34,40,39,44,36,55,21,48,53,30,40,52,46,51,73,74,65,45,54,54,86,79,42,58,62,39,59,52,50,22,42,53,29,48,51,50,39,46,51,32,39,24,68,64,68,73,48,64,48,65,72,36,94